Protein AF-A0A370H8L2-F1 (afdb_monomer_lite)

Foldseek 3Di:
DDDDDPDDDDPDDDDLVSLQVVQVPPKDFLDQAADDDDPDPDDDDDDDRWTWIDHLFWTDTPNDIDGLVQWLWKFKAKDKDFDADPPDRDGPWIKIKIKIWTAHCVVQPLALVSRVVPIPMGMDMDIDDDPDDSSSSVSVVSSCVVRRLVVNLVVLVVCQVVQHWADQWRQAWIDHLFGTQGRPDPDGQTRLLQWDWDDDRQWIWIGGLDDQDGTDIGGSRTINRVSVVVNSVVSDDPVSNVVSVVSVVPRPNVVVVVVVVVVVVVVVVVVVVD

Sequence (274 aa):
MGAGAVTDAPRAWRTVEAWRQLADRTDVVLGDHVRASIPFDKGLVDYELKELRADSDAVEYDGRRMRWSDVDWVMYKRTQTQQKGPALNVTVSRSNQVTFAVGNWARDGESEEAALKSALMVSYVWNGNSDLPAEPWLGLVSLSRAFLEPRLIDEILQQVRAGQRAHVIDADVDVDADGFYFLDQKQPLRRFSDVYVKDEPGEISIYPIKGFRGGVSLDKNCPNAMLLPVLYNALTTPEQRASADEEMKDPPWLKWVILGVLVVVAIVVAVLVL

pLDDT: mean 73.44, std 18.62, range [27.55, 94.62]

Structure (mmCIF, N/CA/C/O backbone):
data_AF-A0A370H8L2-F1
#
_entry.id   AF-A0A370H8L2-F1
#
loop_
_atom_site.group_PDB
_atom_site.id
_atom_site.type_symbol
_atom_site.label_atom_id
_atom_site.label_alt_id
_atom_site.label_comp_id
_atom_site.label_asym_id
_atom_site.label_entity_id
_atom_site.label_seq_id
_atom_site.pdbx_PDB_ins_code
_atom_site.Cartn_x
_atom_site.Cartn_y
_atom_site.Cartn_z
_atom_site.occupancy
_atom_site.B_iso_or_equiv
_atom_site.auth_seq_id
_atom_site.auth_comp_id
_atom_site.auth_asym_id
_atom_site.auth_atom_id
_atom_site.pdbx_PDB_model_num
ATOM 1 N N . MET A 1 1 ? 1.059 14.337 50.377 1.00 36.50 1 MET A N 1
ATOM 2 C CA . MET A 1 1 ? 0.175 13.798 49.322 1.00 36.50 1 MET A CA 1
ATOM 3 C C . MET A 1 1 ? 1.059 13.546 48.119 1.00 36.50 1 MET A C 1
ATOM 5 O O . MET A 1 1 ? 1.624 14.495 47.595 1.00 36.50 1 MET A O 1
ATOM 9 N N . GLY A 1 2 ? 1.360 12.272 47.866 1.00 29.00 2 GLY A N 1
ATOM 10 C CA . GLY A 1 2 ? 2.472 11.849 47.016 1.00 29.00 2 GLY A CA 1
ATOM 11 C C . GLY A 1 2 ? 2.137 11.922 45.532 1.00 29.00 2 GLY A C 1
ATOM 12 O O . GLY A 1 2 ? 1.099 11.419 45.112 1.00 29.00 2 GLY A O 1
ATOM 13 N N . ALA A 1 3 ? 3.041 12.526 44.763 1.00 29.89 3 ALA A N 1
ATOM 14 C CA . ALA A 1 3 ? 3.108 12.364 43.322 1.00 29.89 3 ALA A CA 1
ATOM 15 C C . ALA A 1 3 ? 3.446 10.895 43.023 1.00 29.89 3 ALA A C 1
ATOM 17 O O . ALA A 1 3 ? 4.503 10.404 43.422 1.00 29.89 3 ALA A O 1
ATOM 18 N N . GLY A 1 4 ? 2.517 10.185 42.384 1.00 27.55 4 GLY A N 1
ATOM 19 C CA . GLY A 1 4 ? 2.768 8.851 41.857 1.00 27.55 4 GLY A CA 1
ATOM 20 C C . GLY A 1 4 ? 3.791 8.950 40.734 1.00 27.55 4 GLY A C 1
ATOM 21 O O . GLY A 1 4 ? 3.572 9.664 39.759 1.00 27.55 4 GLY A O 1
ATOM 22 N N . ALA A 1 5 ? 4.921 8.270 40.902 1.00 27.88 5 ALA A N 1
ATOM 23 C CA . ALA A 1 5 ? 5.918 8.115 39.861 1.00 27.88 5 ALA A CA 1
ATOM 24 C C . ALA A 1 5 ? 5.284 7.390 38.665 1.00 27.88 5 ALA A C 1
ATOM 26 O O . ALA A 1 5 ? 4.867 6.238 38.787 1.00 27.88 5 ALA A O 1
ATOM 27 N N . VAL A 1 6 ? 5.219 8.069 37.520 1.00 30.52 6 VAL A N 1
ATOM 28 C CA . VAL A 1 6 ? 5.026 7.422 36.221 1.00 30.52 6 VAL A CA 1
ATOM 29 C C . VAL A 1 6 ? 6.297 6.620 35.978 1.00 30.52 6 VAL A C 1
ATOM 31 O O . VAL A 1 6 ? 7.368 7.176 35.752 1.00 30.52 6 VAL A O 1
ATOM 34 N N . THR A 1 7 ? 6.209 5.310 36.171 1.00 28.39 7 THR A N 1
ATOM 35 C CA . THR A 1 7 ? 7.324 4.391 35.973 1.00 28.39 7 THR A CA 1
ATOM 36 C C . THR A 1 7 ? 7.681 4.335 34.493 1.00 28.39 7 THR A C 1
ATOM 38 O O . THR A 1 7 ? 6.861 3.900 33.686 1.00 28.39 7 THR A O 1
ATOM 41 N N . ASP A 1 8 ? 8.909 4.742 34.166 1.00 35.41 8 ASP A N 1
ATOM 42 C CA . ASP A 1 8 ? 9.568 4.492 32.884 1.00 35.41 8 ASP A CA 1
ATOM 43 C C . ASP A 1 8 ? 9.487 2.997 32.537 1.00 35.41 8 ASP A C 1
ATOM 45 O O . ASP A 1 8 ? 10.185 2.161 33.121 1.00 35.41 8 ASP A O 1
ATOM 49 N N . ALA A 1 9 ? 8.624 2.642 31.584 1.00 28.44 9 ALA A N 1
ATOM 50 C CA . ALA A 1 9 ? 8.619 1.308 31.004 1.00 28.44 9 ALA A CA 1
ATOM 51 C C . ALA A 1 9 ? 9.830 1.161 30.053 1.00 28.44 9 ALA A C 1
ATOM 53 O O . ALA A 1 9 ? 10.109 2.071 29.265 1.00 28.44 9 ALA A O 1
ATOM 54 N N . PRO A 1 10 ? 10.573 0.039 30.088 1.00 32.56 10 PRO A N 1
ATOM 55 C CA . PRO A 1 10 ? 11.778 -0.127 29.283 1.00 32.56 10 PRO A CA 1
ATOM 56 C C . PRO A 1 10 ? 11.479 -0.137 27.773 1.00 32.56 10 PRO A C 1
ATOM 58 O O . PRO A 1 10 ? 10.617 -0.875 27.296 1.00 32.56 10 PRO A O 1
ATOM 61 N N . ARG A 1 11 ? 12.265 0.645 27.018 1.00 39.25 11 ARG A N 1
ATOM 62 C CA . ARG A 1 11 ? 12.299 0.742 25.543 1.00 39.25 11 ARG A CA 1
ATOM 63 C C . ARG A 1 11 ? 12.826 -0.540 24.874 1.00 39.25 11 ARG A C 1
ATOM 65 O O . ARG A 1 11 ? 13.926 -0.544 24.318 1.00 39.25 11 ARG A O 1
ATOM 72 N N . ALA A 1 12 ? 12.080 -1.639 24.941 1.00 33.34 12 ALA A N 1
ATOM 73 C CA . ALA A 1 12 ? 12.507 -2.919 24.376 1.00 33.34 12 ALA A CA 1
ATOM 74 C C . ALA A 1 12 ? 11.372 -3.681 23.675 1.00 33.34 12 ALA A C 1
ATOM 76 O O . ALA A 1 12 ? 11.052 -4.798 24.060 1.00 33.34 12 ALA A O 1
ATOM 77 N N . TRP A 1 13 ? 10.805 -3.125 22.598 1.00 43.84 13 TRP A N 1
ATOM 78 C CA . TRP A 1 13 ? 9.870 -3.864 21.736 1.00 43.84 13 TRP A CA 1
ATOM 79 C C . TRP A 1 13 ? 10.220 -3.599 20.266 1.00 43.84 13 TRP A C 1
ATOM 81 O O . TRP A 1 13 ? 9.995 -2.513 19.744 1.00 43.84 13 TRP A O 1
ATOM 91 N N . ARG A 1 14 ? 10.869 -4.567 19.605 1.00 42.16 14 ARG A N 1
ATOM 92 C CA . ARG A 1 14 ? 11.384 -4.436 18.223 1.00 42.16 14 ARG A CA 1
ATOM 93 C C . ARG A 1 14 ? 10.892 -5.529 17.266 1.00 42.16 14 ARG A C 1
ATOM 95 O O . ARG A 1 14 ? 11.552 -5.801 16.268 1.00 42.16 14 ARG A O 1
ATOM 102 N N . THR A 1 15 ? 9.752 -6.165 17.527 1.00 47.94 15 THR A N 1
ATOM 103 C CA . THR A 1 15 ? 9.209 -7.193 16.623 1.00 47.94 15 THR A CA 1
ATOM 104 C C . THR A 1 15 ? 7.729 -6.966 16.329 1.00 47.94 15 THR A C 1
ATOM 106 O O . THR A 1 15 ? 6.979 -6.494 17.180 1.00 47.94 15 THR A O 1
ATOM 109 N N . VAL A 1 16 ? 7.304 -7.324 15.112 1.00 46.03 16 VAL A N 1
ATOM 110 C CA . VAL A 1 16 ? 5.884 -7.396 14.711 1.00 46.03 16 VAL A CA 1
ATOM 111 C C . VAL A 1 16 ? 5.102 -8.312 15.663 1.00 46.03 16 VAL A C 1
ATOM 113 O O . VAL A 1 16 ? 3.963 -8.020 16.005 1.00 46.03 16 VAL A O 1
ATOM 116 N N . GLU A 1 17 ? 5.747 -9.375 16.155 1.00 45.97 17 GLU A N 1
ATOM 117 C CA . GLU A 1 17 ? 5.216 -10.286 17.177 1.00 45.97 17 GLU A CA 1
ATOM 118 C C . GLU A 1 17 ? 4.864 -9.563 18.488 1.00 45.97 17 GLU A C 1
ATOM 120 O O . GLU A 1 17 ? 3.801 -9.796 19.053 1.00 45.97 17 GLU A O 1
ATOM 125 N N . ALA A 1 18 ? 5.730 -8.655 18.957 1.00 56.91 18 ALA A N 1
ATOM 126 C CA . ALA A 1 18 ? 5.488 -7.890 20.178 1.00 56.91 18 ALA A CA 1
ATOM 127 C C . ALA A 1 18 ? 4.294 -6.944 20.006 1.00 56.91 18 ALA A C 1
ATOM 129 O O . ALA A 1 18 ? 3.455 -6.849 20.897 1.00 56.91 1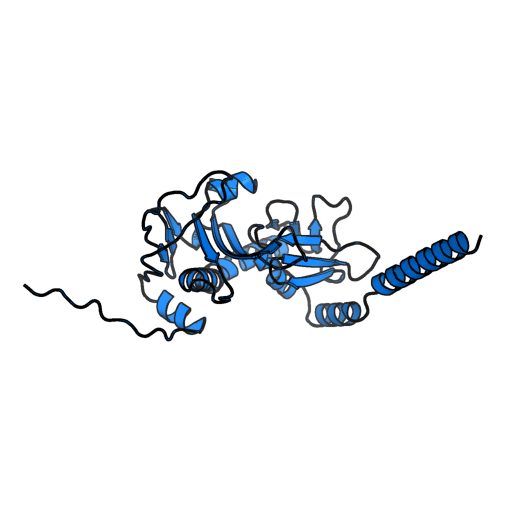8 ALA A O 1
ATOM 130 N N . TRP A 1 19 ? 4.173 -6.309 18.837 1.00 53.09 19 TRP A N 1
ATOM 131 C CA . TRP A 1 19 ? 3.012 -5.481 18.514 1.00 53.09 19 TRP A CA 1
ATOM 132 C C . TRP A 1 19 ? 1.719 -6.293 18.414 1.00 53.09 19 TRP A C 1
ATOM 134 O O . TRP A 1 19 ? 0.704 -5.843 18.929 1.00 53.09 19 TRP A O 1
ATOM 144 N N . ARG A 1 20 ? 1.748 -7.503 17.839 1.00 52.19 20 ARG A N 1
ATOM 145 C CA . ARG A 1 20 ? 0.587 -8.414 17.827 1.00 52.19 20 ARG A CA 1
ATOM 146 C C . ARG A 1 20 ? 0.155 -8.822 19.235 1.00 52.19 20 ARG A C 1
ATOM 148 O O . ARG A 1 20 ? -1.017 -8.712 19.562 1.00 52.19 20 ARG A O 1
ATOM 155 N N . GLN A 1 21 ? 1.102 -9.207 20.090 1.00 56.75 21 GLN A N 1
ATOM 156 C CA . GLN A 1 21 ? 0.813 -9.558 21.487 1.00 56.75 21 GLN A CA 1
ATOM 157 C C . GLN A 1 21 ? 0.269 -8.374 22.301 1.00 56.75 21 GLN A C 1
ATOM 159 O O . GLN A 1 21 ? -0.500 -8.568 23.242 1.00 56.75 21 GLN A O 1
ATOM 164 N N . LEU A 1 22 ? 0.676 -7.147 21.958 1.00 53.56 22 LEU A N 1
ATOM 165 C CA . LEU A 1 22 ? 0.107 -5.921 22.513 1.00 53.56 22 LEU A CA 1
ATOM 166 C C . LEU A 1 22 ? -1.306 -5.664 21.972 1.00 53.56 22 LEU A C 1
ATOM 168 O O . LEU A 1 22 ? -2.179 -5.356 22.767 1.00 53.56 22 LEU A O 1
ATOM 172 N N . ALA A 1 23 ? -1.551 -5.851 20.675 1.00 49.78 23 ALA A N 1
ATOM 173 C CA . ALA A 1 23 ? -2.849 -5.630 20.026 1.00 49.78 23 ALA A CA 1
ATOM 174 C C . ALA A 1 23 ? -3.975 -6.562 20.508 1.00 49.78 23 ALA A C 1
ATOM 176 O O . ALA A 1 23 ? -5.148 -6.187 20.482 1.00 49.78 23 ALA A O 1
ATOM 177 N N . ASP A 1 24 ? -3.621 -7.765 20.968 1.00 52.69 24 ASP A N 1
ATOM 178 C CA . ASP A 1 24 ? -4.555 -8.690 21.623 1.00 52.69 24 ASP A CA 1
ATOM 179 C C . ASP A 1 24 ? -5.008 -8.181 23.009 1.00 52.69 24 ASP A C 1
ATOM 181 O O . ASP A 1 24 ? -5.927 -8.734 23.617 1.00 52.69 24 ASP A O 1
ATOM 185 N N . ARG A 1 25 ? -4.384 -7.116 23.533 1.00 49.69 25 ARG A N 1
ATOM 186 C CA . ARG A 1 25 ? -4.857 -6.397 24.719 1.00 49.69 25 ARG A CA 1
ATOM 187 C C . ARG A 1 25 ? -5.834 -5.313 24.277 1.00 49.69 25 ARG A C 1
ATOM 189 O O . ARG A 1 25 ? -5.512 -4.476 23.446 1.00 49.69 25 ARG A O 1
ATOM 196 N N . THR A 1 26 ? -7.014 -5.313 24.885 1.00 44.00 26 THR A N 1
ATOM 197 C CA . THR A 1 26 ? -8.205 -4.524 24.516 1.00 44.00 26 THR A CA 1
ATOM 198 C C . THR A 1 26 ? -8.081 -2.992 24.578 1.00 44.00 26 THR A C 1
ATOM 200 O O . THR A 1 26 ? -9.088 -2.324 24.384 1.00 44.00 26 THR A O 1
ATOM 203 N N . ASP A 1 27 ? -6.907 -2.424 24.872 1.00 52.09 27 ASP A N 1
ATOM 204 C CA . ASP A 1 27 ? -6.655 -0.975 24.804 1.00 52.09 27 ASP A CA 1
ATOM 205 C C . ASP A 1 27 ? -5.132 -0.725 24.818 1.00 52.09 27 ASP A C 1
ATOM 207 O O . ASP A 1 27 ? -4.478 -0.886 25.856 1.00 52.09 27 ASP A O 1
ATOM 211 N N . VAL A 1 28 ? -4.534 -0.391 23.668 1.00 52.84 28 VAL A N 1
ATOM 212 C CA . VAL A 1 28 ? -3.120 0.015 23.588 1.00 52.84 28 VAL A CA 1
ATOM 213 C C . VAL A 1 28 ? -3.042 1.484 23.198 1.00 52.84 28 VAL A C 1
ATOM 215 O O . VAL A 1 28 ? -3.338 1.879 22.068 1.00 52.84 28 VAL A O 1
ATOM 218 N N . VAL A 1 29 ? -2.575 2.302 24.140 1.00 54.03 29 VAL A N 1
ATOM 219 C CA . VAL A 1 29 ? -2.177 3.684 23.869 1.00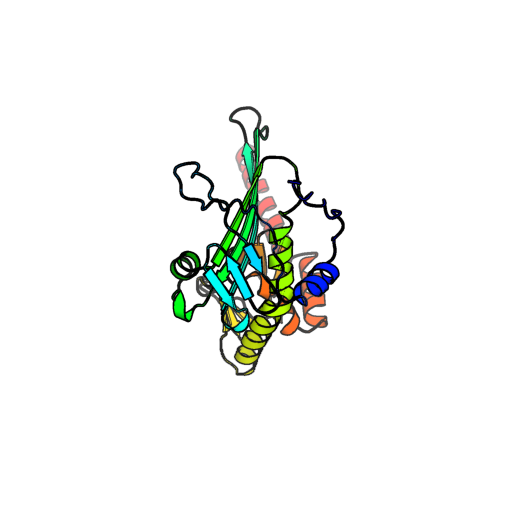 54.03 29 VAL A CA 1
ATOM 220 C C . VAL A 1 29 ? -0.825 3.641 23.162 1.00 54.03 29 VAL A C 1
ATOM 222 O O . VAL A 1 29 ? 0.185 3.252 23.752 1.00 54.03 29 VAL A O 1
ATOM 225 N N . LEU A 1 30 ? -0.806 3.999 21.876 1.00 53.25 30 LEU A N 1
ATOM 226 C CA . LEU A 1 30 ? 0.415 3.959 21.062 1.00 53.25 30 LEU A CA 1
ATOM 227 C C . LEU A 1 30 ? 1.329 5.159 21.327 1.00 53.25 30 LEU A C 1
ATOM 229 O O . LEU A 1 30 ? 2.514 5.107 21.005 1.00 53.25 30 LEU A O 1
ATOM 233 N N . GLY A 1 31 ? 0.800 6.224 21.925 1.00 50.34 31 GLY A N 1
ATOM 234 C CA . GLY A 1 31 ? 1.584 7.340 22.429 1.00 50.34 31 GLY A CA 1
ATOM 235 C C . GLY A 1 31 ? 0.714 8.512 22.867 1.00 50.34 31 GLY A C 1
ATOM 236 O O . GLY A 1 31 ? -0.330 8.778 22.280 1.00 50.34 31 GLY A O 1
ATOM 237 N N . ASP A 1 32 ? 1.207 9.259 23.853 1.00 37.06 32 ASP A N 1
ATOM 238 C CA . ASP A 1 32 ? 0.536 10.457 24.376 1.00 37.06 32 ASP A CA 1
ATOM 239 C C . ASP A 1 32 ? 0.869 11.721 23.557 1.00 37.06 32 ASP A C 1
ATOM 241 O O . ASP A 1 32 ? 0.415 12.809 23.884 1.00 37.06 32 ASP A O 1
ATOM 245 N N . HIS A 1 33 ? 1.760 11.624 22.560 1.00 37.75 33 HIS A N 1
ATOM 246 C CA . HIS A 1 33 ? 2.414 12.774 21.919 1.00 37.75 33 HIS A CA 1
ATOM 247 C C . HIS A 1 33 ? 2.493 12.577 20.397 1.00 37.75 33 HIS A C 1
ATOM 249 O O . HIS A 1 33 ? 3.521 12.154 19.861 1.00 37.75 33 HIS A O 1
ATOM 255 N N . VAL A 1 34 ? 1.410 12.880 19.677 1.00 37.66 34 VAL A N 1
ATOM 256 C CA . VAL A 1 34 ? 1.387 12.795 18.209 1.00 37.66 34 VAL A CA 1
ATOM 257 C C . VAL A 1 34 ? 1.588 14.165 17.581 1.00 37.66 34 VAL A C 1
ATOM 259 O O . VAL A 1 34 ? 0.779 15.074 17.741 1.00 37.66 34 VAL A O 1
ATOM 262 N N . ARG A 1 35 ? 2.672 14.302 16.814 1.00 33.44 35 ARG A N 1
ATOM 263 C CA . ARG A 1 35 ? 2.997 15.520 16.070 1.00 33.44 35 ARG A CA 1
ATOM 264 C C . ARG A 1 35 ? 2.412 15.460 14.660 1.00 33.44 35 ARG A C 1
ATOM 266 O O . ARG A 1 35 ? 3.167 15.273 13.712 1.00 33.44 35 ARG A O 1
ATOM 273 N N . ALA A 1 36 ? 1.101 15.643 14.519 1.00 33.91 36 ALA A N 1
ATOM 274 C CA . ALA A 1 36 ? 0.491 15.798 13.202 1.00 33.91 36 ALA A CA 1
ATOM 275 C C . ALA A 1 36 ? 0.869 17.157 12.601 1.00 33.91 36 ALA A C 1
ATOM 277 O O . ALA A 1 36 ? 0.409 18.201 13.051 1.00 33.91 36 ALA A O 1
ATOM 278 N N . SER A 1 37 ? 1.707 17.150 11.567 1.00 32.06 37 SER A N 1
ATOM 279 C CA . SER A 1 37 ? 1.774 18.269 10.630 1.00 32.06 37 SER A CA 1
ATOM 280 C C . SER A 1 37 ? 0.961 17.900 9.398 1.00 32.06 37 SER A C 1
ATOM 282 O O . SER A 1 37 ? 1.317 16.964 8.679 1.00 32.06 37 SER A O 1
ATOM 284 N N . ILE A 1 38 ? -0.115 18.634 9.146 1.00 32.38 38 ILE A N 1
ATOM 285 C CA . ILE A 1 38 ? -0.747 18.633 7.830 1.00 32.38 38 ILE A CA 1
ATOM 286 C C . ILE A 1 38 ? 0.130 19.529 6.943 1.00 32.38 38 ILE A C 1
ATOM 288 O O . ILE A 1 38 ? 0.398 20.667 7.340 1.00 32.38 38 ILE A O 1
ATOM 292 N N . PRO A 1 39 ? 0.622 19.070 5.780 1.00 30.14 39 PRO A N 1
ATOM 293 C CA . PRO A 1 39 ? 1.325 19.944 4.860 1.00 30.14 39 PRO A CA 1
ATOM 294 C C . PRO A 1 39 ? 0.290 20.839 4.170 1.00 30.14 39 PRO A C 1
ATOM 296 O O . PRO A 1 39 ? -0.243 20.498 3.123 1.00 30.14 39 PRO A O 1
ATOM 299 N N . PHE A 1 40 ? -0.012 21.988 4.770 1.00 32.81 40 PHE A N 1
ATOM 300 C CA . PHE A 1 40 ? -0.565 23.122 4.038 1.00 32.81 40 PHE A CA 1
ATOM 301 C C . PHE A 1 40 ? 0.434 24.272 4.095 1.00 32.81 40 PHE A C 1
ATOM 303 O O . PHE A 1 40 ? 1.057 24.541 5.118 1.00 32.81 40 PHE A O 1
ATOM 310 N N . ASP A 1 41 ? 0.589 24.917 2.948 1.00 33.09 41 ASP A N 1
ATOM 311 C CA . ASP A 1 41 ? 1.705 25.748 2.489 1.00 33.09 41 ASP A CA 1
ATOM 312 C C . ASP A 1 41 ? 2.023 27.012 3.324 1.00 33.09 41 ASP A C 1
ATOM 314 O O . ASP A 1 41 ? 2.792 27.870 2.896 1.00 33.09 41 ASP A O 1
ATOM 318 N N . LYS A 1 42 ? 1.431 27.203 4.511 1.00 29.88 42 LYS A N 1
ATOM 319 C CA . LYS A 1 42 ? 1.613 28.413 5.327 1.00 29.88 42 LYS A CA 1
ATOM 320 C C . LYS A 1 42 ? 1.468 28.133 6.825 1.00 29.88 42 LYS A C 1
ATOM 322 O O . LYS A 1 42 ? 0.366 28.150 7.357 1.00 29.88 42 LYS A O 1
ATOM 327 N N . GLY A 1 43 ? 2.607 28.020 7.508 1.00 30.53 43 GLY A N 1
ATOM 328 C CA . GLY A 1 43 ? 2.712 28.237 8.955 1.00 30.53 43 GLY A CA 1
ATOM 329 C C . GLY A 1 43 ? 2.864 26.971 9.800 1.00 30.53 43 GLY A C 1
ATOM 330 O O . GLY A 1 43 ? 2.152 25.989 9.633 1.00 30.53 43 GLY A O 1
ATOM 331 N N . LEU A 1 44 ? 3.812 27.020 10.739 1.00 32.06 44 LEU A N 1
ATOM 332 C CA . LEU A 1 44 ? 3.881 26.106 11.878 1.00 32.06 44 LEU A CA 1
ATOM 333 C C . LEU A 1 44 ? 2.618 26.314 12.725 1.00 32.06 44 LEU A C 1
ATOM 335 O O . LEU A 1 44 ? 2.457 27.377 13.318 1.00 32.06 44 LEU A O 1
ATOM 339 N N . VAL A 1 45 ? 1.724 25.329 12.738 1.00 34.75 45 VAL A N 1
ATOM 340 C CA . VAL A 1 45 ? 0.516 25.332 13.573 1.00 34.75 45 VAL A CA 1
ATOM 341 C C . VAL A 1 45 ? 0.882 24.915 15.001 1.00 34.75 45 VAL A C 1
ATOM 343 O O . VAL A 1 45 ? 1.707 24.016 15.193 1.00 34.75 45 VAL A O 1
ATOM 346 N N . ASP A 1 46 ? 0.285 25.594 15.984 1.00 35.06 46 ASP A N 1
ATOM 347 C CA . ASP A 1 46 ? 0.350 25.261 17.410 1.00 35.06 46 ASP A CA 1
ATOM 348 C C . ASP A 1 46 ? -0.080 23.805 17.668 1.00 35.06 46 ASP A C 1
ATOM 350 O O . ASP A 1 46 ? -1.028 23.296 17.069 1.00 35.06 46 ASP A O 1
ATOM 354 N N . TYR A 1 47 ? 0.644 23.115 18.551 1.00 41.69 47 TYR A N 1
ATOM 355 C CA . TYR A 1 47 ? 0.461 21.687 18.811 1.00 41.69 47 TYR A CA 1
ATOM 356 C C . TYR A 1 47 ? -0.578 21.457 19.912 1.00 41.69 47 TYR A C 1
ATOM 358 O O . TYR A 1 47 ? -0.319 21.764 21.075 1.00 41.69 47 TYR A O 1
ATOM 366 N N . GLU A 1 48 ? -1.704 20.831 19.577 1.00 45.12 48 GLU A N 1
ATOM 367 C CA . GLU A 1 48 ? -2.526 20.130 20.567 1.00 45.12 48 GLU A CA 1
ATOM 368 C C . GLU A 1 48 ? -2.035 18.684 20.694 1.00 45.12 48 GLU A C 1
ATOM 370 O O . GLU A 1 48 ? -1.857 17.986 19.692 1.00 45.12 48 GLU A O 1
ATOM 375 N N . LEU A 1 49 ? -1.794 18.229 21.929 1.00 52.97 49 LEU A N 1
ATOM 376 C CA . LEU A 1 49 ? -1.551 16.814 22.201 1.00 52.97 49 LEU A CA 1
ATOM 377 C C . LEU A 1 49 ? -2.837 16.045 21.896 1.00 52.97 49 LEU A C 1
ATOM 379 O O . LEU A 1 49 ? -3.826 16.168 22.615 1.00 52.97 49 LEU A O 1
ATOM 383 N N . LYS A 1 50 ? -2.809 15.264 20.818 1.00 69.50 50 LYS A N 1
ATOM 384 C CA . LYS A 1 50 ? -3.906 14.382 20.424 1.00 69.50 50 LYS A CA 1
ATOM 385 C C . LYS A 1 50 ? -3.529 12.948 20.747 1.00 69.50 50 LYS A C 1
ATOM 387 O O . LYS A 1 50 ? -2.459 12.482 20.352 1.00 69.50 50 LYS A O 1
ATOM 392 N N . GLU A 1 51 ? -4.406 12.279 21.483 1.00 78.75 51 GLU A N 1
ATOM 393 C CA . GLU A 1 51 ? -4.232 10.890 21.889 1.00 78.75 51 GLU A CA 1
ATOM 394 C C . GLU A 1 51 ? -4.432 9.961 20.682 1.00 78.75 51 GLU A C 1
ATOM 396 O O . GLU A 1 51 ? -5.372 10.134 19.901 1.00 78.75 51 GLU A O 1
ATOM 401 N N . LEU A 1 52 ? -3.523 8.997 20.513 1.00 84.00 52 LEU A N 1
ATOM 402 C CA . LEU A 1 52 ? -3.611 7.947 19.501 1.00 84.00 52 LEU A CA 1
ATOM 403 C C . LEU A 1 52 ? -3.781 6.600 20.195 1.00 84.00 52 LEU A C 1
ATOM 405 O O . LEU A 1 52 ? -2.877 6.126 20.893 1.00 84.00 52 LEU A O 1
ATOM 409 N N . ARG A 1 53 ? -4.919 5.962 19.938 1.00 86.50 53 ARG A N 1
ATOM 410 C CA . ARG A 1 53 ? -5.225 4.612 20.408 1.00 86.50 53 ARG A CA 1
ATOM 411 C C . ARG A 1 53 ? -5.399 3.698 19.214 1.00 86.50 53 ARG A C 1
ATOM 413 O O . ARG A 1 53 ? -6.003 4.091 18.218 1.00 86.50 53 ARG A O 1
ATOM 420 N N . ALA A 1 54 ? -4.872 2.489 19.295 1.00 87.50 54 ALA A N 1
ATOM 421 C CA . ALA A 1 54 ? -5.186 1.474 18.306 1.00 87.50 54 ALA A CA 1
ATOM 422 C C . ALA A 1 54 ? -5.021 0.083 18.907 1.00 87.50 54 ALA A C 1
ATOM 424 O O . ALA A 1 54 ? -4.087 -0.174 19.664 1.00 87.50 54 ALA A O 1
ATOM 425 N N . ASP A 1 55 ? -5.923 -0.810 18.540 1.00 87.00 55 ASP A N 1
ATOM 426 C CA . ASP A 1 55 ? -5.978 -2.189 19.005 1.00 87.00 55 ASP A CA 1
ATOM 427 C C . ASP A 1 55 ? -6.329 -3.117 17.827 1.00 87.00 55 ASP A C 1
ATOM 429 O O . ASP A 1 55 ? -6.215 -2.739 16.658 1.00 87.00 55 ASP A O 1
ATOM 433 N N . SER A 1 56 ? -6.708 -4.359 18.118 1.00 87.25 56 SER A N 1
ATOM 434 C CA . SER A 1 56 ? -7.138 -5.341 17.115 1.00 87.25 56 SER A CA 1
ATOM 435 C C . SER A 1 56 ? -8.525 -5.080 16.503 1.00 87.25 56 SER A C 1
ATOM 437 O O . SER A 1 56 ? -8.860 -5.718 15.507 1.00 87.25 56 SER A O 1
ATOM 439 N N . ASP A 1 57 ? -9.321 -4.147 17.039 1.00 89.88 57 ASP A N 1
ATOM 440 C CA . ASP A 1 57 ? -10.662 -3.775 16.554 1.00 89.88 57 ASP A CA 1
ATOM 441 C C . ASP A 1 57 ? -10.650 -2.462 15.758 1.00 89.88 57 ASP A C 1
ATOM 443 O O . ASP A 1 57 ? -11.314 -2.365 14.722 1.00 89.88 57 ASP A O 1
ATOM 447 N N . ALA A 1 58 ? -9.905 -1.450 16.210 1.00 91.44 58 ALA A N 1
ATOM 448 C CA . ALA A 1 58 ? -9.955 -0.115 15.626 1.00 91.44 58 ALA A CA 1
ATOM 449 C C . ALA A 1 58 ? -8.669 0.704 15.794 1.00 91.44 58 ALA A C 1
ATOM 451 O O . ALA A 1 58 ? -7.791 0.411 16.605 1.00 91.44 58 ALA A O 1
ATOM 452 N N . VAL A 1 59 ? -8.628 1.816 15.062 1.00 91.69 59 VAL A N 1
ATOM 453 C CA . VAL A 1 59 ? -7.733 2.951 15.297 1.00 91.69 59 VAL A CA 1
ATOM 454 C C . VAL A 1 59 ? -8.552 4.188 15.641 1.00 91.69 59 VAL A C 1
ATOM 456 O O . VAL A 1 59 ? -9.594 4.452 15.041 1.00 91.69 59 VAL A O 1
ATOM 459 N N . GLU A 1 60 ? -8.074 4.961 16.606 1.00 90.94 60 GLU A N 1
ATOM 460 C CA . GLU A 1 60 ? -8.678 6.201 17.058 1.00 90.94 60 GLU A CA 1
ATOM 461 C C . GLU A 1 60 ? -7.634 7.309 17.170 1.00 90.94 60 GLU A C 1
ATOM 463 O O . GLU A 1 60 ? -6.583 7.150 17.792 1.00 90.94 60 GLU A O 1
ATOM 468 N N . TYR A 1 61 ? -7.938 8.444 16.551 1.00 87.31 61 TYR A N 1
ATOM 469 C CA . TYR A 1 61 ? -7.099 9.628 16.566 1.00 87.31 61 TYR A CA 1
ATOM 470 C C . TYR A 1 61 ? -7.978 10.874 16.544 1.00 87.31 61 TYR A C 1
ATOM 472 O O . TYR A 1 61 ? -8.904 10.954 15.740 1.00 87.31 61 TYR A O 1
ATOM 480 N N . ASP A 1 62 ? -7.690 11.848 17.408 1.00 83.69 62 ASP A N 1
ATOM 481 C CA . ASP A 1 62 ? -8.427 13.122 17.460 1.00 83.69 62 ASP A CA 1
ATOM 482 C C . ASP A 1 62 ? -9.945 12.954 17.689 1.00 83.69 62 ASP A C 1
ATOM 484 O O . ASP A 1 62 ? -10.775 13.582 17.033 1.00 83.69 62 ASP A O 1
ATOM 488 N N . GLY A 1 63 ? -10.323 12.013 18.564 1.00 84.69 63 GLY A N 1
ATOM 489 C CA . GLY A 1 63 ? -11.725 11.663 18.834 1.00 84.69 63 GLY A CA 1
ATOM 490 C C . GLY A 1 63 ? -12.440 10.962 17.673 1.00 84.69 63 GLY A C 1
ATOM 491 O O . GLY A 1 63 ? -13.631 10.657 17.761 1.00 84.69 63 GLY A O 1
ATOM 492 N N . ARG A 1 64 ? -11.732 10.687 16.574 1.00 87.06 64 ARG A N 1
ATOM 493 C CA . ARG A 1 64 ? -12.246 9.933 15.441 1.00 87.06 64 ARG A CA 1
ATOM 494 C C . ARG A 1 64 ? -11.773 8.492 15.527 1.00 87.06 64 ARG A C 1
ATOM 496 O O . ARG A 1 64 ? -10.582 8.234 15.424 1.00 87.06 64 ARG A O 1
ATOM 503 N N . ARG A 1 65 ? -12.719 7.559 15.611 1.00 91.25 65 ARG A N 1
ATOM 504 C CA . ARG A 1 65 ? -12.474 6.111 15.593 1.00 91.25 65 ARG A CA 1
ATOM 505 C C . ARG A 1 65 ? -12.875 5.502 14.249 1.00 91.25 65 ARG A C 1
ATOM 507 O O . ARG A 1 65 ? -13.917 5.860 13.702 1.00 91.25 65 ARG A O 1
ATOM 514 N N . MET A 1 66 ? -12.076 4.570 13.739 1.00 92.38 66 MET A N 1
ATOM 515 C CA . MET A 1 66 ? -12.416 3.702 12.609 1.00 92.38 66 MET A CA 1
ATOM 516 C C . MET A 1 66 ? -12.088 2.255 12.951 1.00 92.38 66 MET A C 1
ATOM 518 O O . MET A 1 66 ? -10.952 1.944 13.303 1.00 92.38 66 MET A O 1
ATOM 522 N N . ARG A 1 67 ? -13.092 1.380 12.855 1.00 94.31 67 ARG A N 1
ATOM 523 C CA . ARG A 1 67 ? -12.897 -0.063 13.006 1.00 94.31 67 ARG A CA 1
ATOM 524 C C . ARG A 1 67 ? -12.212 -0.611 11.768 1.00 94.31 67 ARG A C 1
ATOM 526 O O . ARG A 1 67 ? -12.550 -0.207 10.659 1.00 94.31 67 ARG A O 1
ATOM 533 N N . TRP A 1 68 ? -11.315 -1.578 11.932 1.00 93.19 68 TRP A N 1
ATOM 534 C CA . TRP A 1 68 ? -10.637 -2.212 10.795 1.00 93.19 68 TRP A CA 1
ATOM 535 C C . TRP A 1 68 ? -11.614 -2.906 9.835 1.00 93.19 68 TRP A C 1
ATOM 537 O O . TRP A 1 68 ? -11.318 -3.028 8.646 1.00 93.19 68 TRP A O 1
ATOM 547 N N . SER A 1 69 ? -12.785 -3.326 10.331 1.00 93.38 69 SER A N 1
ATOM 548 C CA . SER A 1 69 ? -13.881 -3.884 9.527 1.00 93.38 69 SER A CA 1
ATOM 549 C C . SER A 1 69 ? -14.515 -2.888 8.560 1.00 93.38 69 SER A C 1
ATOM 551 O O . SER A 1 69 ? -15.087 -3.313 7.565 1.00 93.38 69 SER A O 1
ATOM 553 N N . ASP A 1 70 ? -14.416 -1.589 8.849 1.00 92.25 70 ASP A N 1
ATOM 554 C CA . ASP A 1 70 ? -15.132 -0.531 8.129 1.00 92.25 70 ASP A CA 1
ATOM 555 C C . ASP A 1 70 ? -14.202 0.257 7.189 1.00 92.25 70 ASP A C 1
ATOM 557 O O . ASP A 1 70 ? -14.627 1.211 6.543 1.00 92.25 70 ASP A O 1
ATOM 561 N N . VAL A 1 71 ? -12.912 -0.080 7.159 1.00 92.81 71 VAL A N 1
ATOM 562 C CA . VAL A 1 71 ? -11.892 0.621 6.372 1.00 92.81 71 VAL A CA 1
ATOM 563 C C . VAL A 1 71 ? -11.787 -0.005 4.985 1.00 92.81 71 VAL A C 1
ATOM 565 O O . VAL A 1 71 ? -11.449 -1.170 4.878 1.00 92.81 71 VAL A O 1
ATOM 568 N N . ASP A 1 72 ? -11.974 0.745 3.910 1.00 90.12 72 ASP A N 1
ATOM 569 C CA . ASP A 1 72 ? -11.863 0.200 2.547 1.00 90.12 72 ASP A CA 1
ATOM 570 C C . ASP A 1 72 ? -10.462 0.374 1.949 1.00 90.12 72 ASP A C 1
ATOM 572 O O . ASP A 1 72 ? -10.106 -0.243 0.940 1.00 90.12 72 ASP A O 1
ATOM 576 N N . TRP A 1 73 ? -9.649 1.232 2.565 1.00 90.25 73 TRP A N 1
ATOM 577 C CA . TRP A 1 73 ? -8.312 1.506 2.075 1.00 90.25 73 TRP A CA 1
ATOM 578 C C . TRP A 1 73 ? -7.324 1.895 3.170 1.00 90.25 73 TRP A C 1
ATOM 580 O O . TRP A 1 73 ? -7.679 2.474 4.199 1.00 90.25 73 TRP A O 1
ATOM 590 N N . VAL A 1 74 ? -6.050 1.604 2.915 1.00 92.25 74 VAL A N 1
ATOM 591 C CA . VAL A 1 74 ? -4.923 2.000 3.763 1.00 92.25 74 VAL A CA 1
ATOM 592 C C . VAL A 1 74 ? -3.821 2.665 2.951 1.00 92.25 74 VAL A C 1
ATOM 594 O O . VAL A 1 74 ? -3.542 2.292 1.819 1.00 92.25 74 VAL A O 1
ATOM 597 N N . MET A 1 75 ? -3.173 3.659 3.548 1.00 89.75 75 MET A N 1
ATOM 598 C CA . MET A 1 75 ? -2.020 4.371 3.014 1.00 89.75 75 MET A CA 1
ATOM 599 C C . MET A 1 75 ? -0.941 4.437 4.095 1.00 89.75 75 MET A C 1
ATOM 601 O O . MET A 1 75 ? -1.212 4.834 5.227 1.00 89.75 75 MET A O 1
ATOM 605 N N . TYR A 1 76 ? 0.310 4.125 3.762 1.00 90.06 76 TYR A N 1
ATOM 606 C CA . TYR A 1 76 ? 1.428 4.524 4.611 1.00 90.06 76 TYR A CA 1
ATOM 607 C C . TYR A 1 76 ? 2.718 4.720 3.821 1.00 90.06 76 TYR A C 1
ATOM 609 O O . TYR A 1 76 ? 3.113 3.893 3.000 1.00 90.06 76 TYR A O 1
ATOM 617 N N . LYS A 1 77 ? 3.424 5.810 4.131 1.00 86.88 77 LYS A N 1
ATOM 618 C CA . LYS A 1 77 ? 4.664 6.205 3.459 1.00 86.88 77 LYS A CA 1
ATOM 619 C C . LYS A 1 77 ? 5.698 6.704 4.450 1.00 86.88 77 LYS A C 1
ATOM 621 O O . LYS A 1 77 ? 5.379 7.259 5.500 1.00 86.88 77 LYS A O 1
ATOM 626 N N . ARG A 1 78 ? 6.960 6.550 4.053 1.00 84.62 78 ARG A N 1
ATOM 627 C CA . ARG A 1 78 ? 8.106 7.257 4.613 1.00 84.62 78 ARG A CA 1
ATOM 628 C C . ARG A 1 78 ? 8.742 8.122 3.526 1.00 84.62 78 ARG A C 1
ATOM 630 O O . ARG A 1 78 ? 9.194 7.595 2.515 1.00 84.62 78 ARG A O 1
ATOM 637 N N . THR A 1 79 ? 8.813 9.424 3.762 1.00 81.25 79 THR A N 1
ATOM 638 C CA . THR A 1 79 ? 9.455 10.409 2.888 1.00 81.25 79 THR A CA 1
ATOM 639 C C . THR A 1 79 ? 10.692 10.967 3.579 1.00 81.25 79 THR A C 1
ATOM 641 O O . THR A 1 79 ? 10.671 11.264 4.773 1.00 81.25 79 THR A O 1
ATOM 644 N N . GLN A 1 80 ? 11.776 11.141 2.828 1.00 80.38 80 GLN A N 1
ATOM 645 C CA . GLN A 1 80 ? 12.944 11.889 3.277 1.00 80.38 80 GLN A CA 1
ATOM 646 C C . GLN A 1 80 ? 13.209 13.026 2.294 1.00 80.38 80 GLN A C 1
ATOM 648 O O . GLN A 1 80 ? 13.516 12.796 1.127 1.00 80.38 80 GLN A O 1
ATOM 653 N N . THR A 1 81 ? 13.125 14.256 2.783 1.00 80.81 81 THR A N 1
ATOM 654 C CA . THR A 1 81 ? 13.402 15.467 2.015 1.00 80.81 81 THR A CA 1
ATOM 655 C C . THR A 1 81 ? 14.775 15.997 2.402 1.00 80.81 81 THR A C 1
ATOM 657 O O . THR A 1 81 ? 15.079 16.179 3.582 1.00 80.81 81 THR A O 1
ATOM 660 N N . GLN A 1 82 ? 15.620 16.260 1.407 1.00 80.88 82 GLN A N 1
ATOM 661 C CA . GLN A 1 82 ? 16.925 16.888 1.599 1.00 80.88 82 GLN A CA 1
ATOM 662 C C . GLN A 1 82 ? 16.912 18.268 0.943 1.00 80.88 82 GLN A C 1
ATOM 664 O O . GLN A 1 82 ? 16.707 18.376 -0.265 1.00 80.88 82 GLN A O 1
ATOM 669 N N . GLN A 1 83 ? 17.144 19.321 1.724 1.00 74.12 83 GLN A N 1
ATOM 670 C CA . GLN A 1 83 ? 17.291 20.669 1.190 1.00 74.12 83 GLN A CA 1
ATOM 671 C C . GLN A 1 83 ? 18.771 20.936 0.918 1.00 74.12 83 GLN A C 1
ATOM 673 O O . GLN A 1 83 ? 19.607 20.898 1.828 1.00 74.12 83 GLN A O 1
ATOM 678 N N . LYS A 1 84 ? 19.103 21.199 -0.347 1.00 74.06 84 LYS A N 1
ATOM 679 C CA . LYS A 1 84 ? 20.449 21.612 -0.755 1.00 74.06 84 LYS A CA 1
ATOM 680 C C . LYS A 1 84 ? 20.582 23.126 -0.633 1.00 74.06 84 LYS A C 1
ATOM 682 O O . LYS A 1 84 ? 19.681 23.865 -1.024 1.00 74.06 84 LYS A O 1
ATOM 687 N N . GLY A 1 85 ? 21.697 23.577 -0.070 1.00 61.84 85 GLY A N 1
ATOM 688 C CA . GLY A 1 85 ? 22.016 24.997 0.023 1.00 61.84 85 GLY A CA 1
ATOM 689 C C . GLY A 1 85 ? 22.392 25.598 -1.336 1.00 61.84 85 GLY A C 1
ATOM 690 O O . GLY A 1 85 ? 22.805 24.867 -2.237 1.00 61.84 85 GLY A O 1
ATOM 691 N N . PRO A 1 86 ? 22.311 26.933 -1.482 1.00 63.12 86 PRO A N 1
ATOM 692 C CA . PRO A 1 86 ? 22.610 27.627 -2.736 1.00 63.12 86 PRO A CA 1
ATOM 693 C C . PRO A 1 86 ? 24.099 27.600 -3.135 1.00 63.12 86 PRO A C 1
ATOM 695 O O . PRO A 1 86 ? 24.427 27.943 -4.265 1.00 63.12 86 PRO A O 1
ATOM 698 N N . ALA A 1 87 ? 25.005 27.171 -2.248 1.00 54.16 87 ALA A N 1
ATOM 699 C CA . ALA A 1 87 ? 26.428 27.012 -2.541 1.00 54.16 87 ALA A CA 1
ATOM 700 C C . ALA A 1 87 ? 26.872 25.548 -2.342 1.00 54.16 87 ALA A C 1
ATOM 702 O O . ALA A 1 87 ? 26.639 24.958 -1.289 1.00 54.16 87 ALA A O 1
ATOM 703 N N . LEU A 1 88 ? 27.546 24.982 -3.353 1.00 56.97 88 LEU A N 1
ATOM 704 C CA . LEU A 1 88 ? 28.294 23.709 -3.312 1.00 56.97 88 LEU A CA 1
ATOM 705 C C . LEU A 1 88 ? 27.502 22.393 -3.140 1.00 56.97 88 LEU A C 1
ATOM 707 O O . LEU A 1 88 ? 28.101 21.388 -2.769 1.00 56.97 88 LEU A O 1
ATOM 711 N N . ASN A 1 89 ? 26.197 22.330 -3.446 1.00 58.72 89 ASN A N 1
ATOM 712 C CA . ASN A 1 89 ? 25.401 21.089 -3.309 1.00 58.72 89 ASN A CA 1
ATOM 713 C C . ASN A 1 89 ? 25.457 20.460 -1.897 1.00 58.72 89 ASN A C 1
ATOM 715 O O . ASN A 1 89 ? 25.177 19.272 -1.732 1.00 58.72 89 ASN A O 1
ATOM 719 N N . VAL A 1 90 ? 25.804 21.241 -0.871 1.00 66.44 90 VAL A N 1
ATOM 720 C CA . VAL A 1 90 ? 25.860 20.758 0.510 1.00 66.44 90 VAL A CA 1
ATOM 721 C C . VAL A 1 90 ? 24.430 20.633 1.029 1.00 66.44 90 VAL A C 1
ATOM 723 O O . VAL A 1 90 ? 23.641 21.576 0.931 1.00 66.44 90 VAL A O 1
ATOM 726 N N . THR A 1 91 ? 24.076 19.465 1.563 1.00 64.38 91 THR A N 1
ATOM 727 C CA . THR A 1 91 ? 22.786 19.253 2.230 1.00 64.38 91 THR A CA 1
ATOM 728 C C . THR A 1 91 ? 22.752 20.084 3.512 1.00 64.38 91 THR A C 1
ATOM 730 O O . THR A 1 91 ? 23.515 19.824 4.438 1.00 64.38 91 THR A O 1
ATOM 733 N N . VAL A 1 92 ? 21.883 21.097 3.555 1.00 67.19 92 VAL A N 1
ATOM 734 C CA . VAL A 1 92 ? 21.760 22.042 4.682 1.00 67.19 92 VAL A CA 1
ATOM 735 C C . VAL A 1 92 ? 20.735 21.550 5.698 1.00 67.19 92 VAL A C 1
ATOM 737 O O . VAL A 1 92 ? 20.880 21.789 6.894 1.00 67.19 92 VAL A O 1
ATOM 740 N N . SER A 1 93 ? 19.715 20.824 5.245 1.00 71.00 93 SER A N 1
ATOM 741 C CA . SER A 1 93 ? 18.732 20.217 6.133 1.00 71.00 93 SER A CA 1
ATOM 742 C C . SER A 1 93 ? 18.211 18.900 5.566 1.00 71.00 93 SER A C 1
ATOM 744 O O . SER A 1 93 ? 18.146 18.686 4.352 1.00 71.00 93 SER A O 1
ATOM 746 N N . ARG A 1 94 ? 17.857 17.995 6.477 1.00 76.31 94 ARG A N 1
ATOM 747 C CA . ARG A 1 94 ? 17.147 16.753 6.188 1.00 76.31 94 ARG A CA 1
ATOM 748 C C . ARG A 1 94 ? 15.896 16.734 7.052 1.00 76.31 94 ARG A C 1
ATOM 750 O O . ARG A 1 94 ? 16.003 16.811 8.278 1.00 76.31 94 ARG A O 1
ATOM 757 N N . SER A 1 95 ? 14.749 16.637 6.400 1.00 80.69 95 SER A N 1
ATOM 758 C CA . SER A 1 95 ? 13.455 16.407 7.029 1.00 80.69 95 SER A CA 1
ATOM 759 C C . SER A 1 95 ? 13.005 14.997 6.683 1.00 80.69 95 SER A C 1
ATOM 761 O O . SER A 1 95 ? 13.160 14.546 5.548 1.00 80.69 95 SER A O 1
ATOM 763 N N . ASN A 1 96 ? 12.485 14.282 7.665 1.00 81.44 96 ASN A N 1
ATOM 764 C CA . ASN A 1 96 ? 11.867 12.986 7.471 1.00 81.44 96 ASN A CA 1
ATOM 765 C C . ASN A 1 96 ? 10.399 13.114 7.857 1.00 81.44 96 ASN A C 1
ATOM 767 O O . ASN A 1 96 ? 10.061 13.769 8.845 1.00 81.44 96 ASN A O 1
ATOM 771 N N . GLN A 1 97 ? 9.548 12.457 7.086 1.00 84.25 97 GLN A N 1
ATOM 772 C CA . GLN A 1 97 ? 8.123 12.382 7.327 1.00 84.25 97 GLN A CA 1
ATOM 773 C C . GLN A 1 97 ? 7.684 10.927 7.228 1.00 84.25 97 GLN A C 1
ATOM 775 O O . GLN A 1 97 ? 8.086 10.216 6.309 1.00 84.25 97 GLN A O 1
ATOM 780 N N . VAL A 1 98 ? 6.843 10.484 8.154 1.00 85.88 98 VAL A N 1
ATOM 781 C CA . VAL A 1 98 ? 6.056 9.262 7.977 1.00 85.88 98 VAL A CA 1
ATOM 782 C C . VAL A 1 98 ? 4.586 9.602 8.079 1.00 85.88 98 VAL A C 1
ATOM 784 O O . VAL A 1 98 ? 4.201 10.430 8.901 1.00 85.88 98 VAL A O 1
ATOM 787 N N . THR A 1 99 ? 3.779 8.960 7.249 1.00 87.69 99 THR A N 1
ATOM 788 C CA . THR A 1 99 ? 2.331 9.145 7.216 1.00 87.69 99 THR A CA 1
ATOM 789 C C . THR A 1 99 ? 1.670 7.775 7.235 1.00 87.69 99 THR A C 1
ATOM 791 O O . THR A 1 99 ? 2.168 6.834 6.618 1.00 87.69 99 THR A O 1
ATOM 794 N N . PHE A 1 100 ? 0.587 7.657 7.991 1.00 91.00 100 PHE A N 1
ATOM 795 C CA . PHE A 1 100 ? -0.343 6.538 8.001 1.00 91.00 100 PHE A CA 1
ATOM 796 C C . PHE A 1 100 ? -1.743 7.117 7.827 1.00 91.00 100 PHE A C 1
ATOM 798 O O . PHE A 1 100 ? -2.083 8.086 8.507 1.00 91.00 100 PHE A O 1
ATOM 805 N N . ALA A 1 101 ? -2.547 6.549 6.943 1.00 91.25 101 ALA A N 1
ATOM 806 C CA . ALA A 1 101 ? -3.942 6.911 6.809 1.00 91.25 101 ALA A CA 1
ATOM 807 C C . ALA A 1 101 ? -4.802 5.698 6.474 1.00 91.25 101 ALA A C 1
ATOM 809 O O . ALA A 1 101 ? -4.346 4.757 5.829 1.00 91.25 101 ALA A O 1
ATOM 810 N N . VAL A 1 102 ? -6.051 5.753 6.911 1.00 92.50 102 VAL A N 1
ATOM 811 C CA . VAL A 1 102 ? -7.100 4.794 6.567 1.00 92.50 102 VAL A CA 1
ATOM 812 C C . VAL A 1 102 ? -8.401 5.543 6.313 1.00 92.50 102 VAL A C 1
ATOM 814 O O . VAL A 1 102 ? -8.609 6.622 6.881 1.00 92.50 102 VAL A O 1
ATOM 817 N N . GLY A 1 103 ? -9.286 4.972 5.502 1.00 90.88 103 GLY A N 1
ATOM 818 C CA . GLY A 1 103 ? -10.594 5.558 5.211 1.00 90.88 103 GLY A CA 1
ATOM 819 C C . GLY A 1 103 ? -11.574 4.571 4.591 1.00 90.88 103 GLY A C 1
ATOM 820 O O . GLY A 1 103 ? -11.310 3.372 4.533 1.00 90.88 103 GLY A O 1
ATOM 821 N N . ASN A 1 104 ? -12.729 5.083 4.182 1.00 87.88 104 ASN A N 1
ATOM 822 C CA . ASN A 1 104 ? -13.854 4.323 3.648 1.00 87.88 104 ASN A CA 1
ATOM 823 C C . ASN A 1 104 ? -14.385 5.024 2.388 1.00 87.88 104 ASN A C 1
ATOM 825 O O . ASN A 1 104 ? -14.832 6.170 2.460 1.00 87.88 104 ASN A O 1
ATOM 829 N N . TRP A 1 105 ? -14.379 4.343 1.241 1.00 75.56 105 TRP A N 1
ATOM 830 C CA . TRP A 1 105 ? -14.758 4.940 -0.046 1.00 75.56 105 TRP A CA 1
ATOM 831 C C . TRP A 1 105 ? -16.204 5.444 -0.046 1.00 75.56 105 TRP A C 1
ATOM 833 O O . TRP A 1 105 ? -16.489 6.524 -0.559 1.00 75.56 105 TRP A O 1
ATOM 843 N N . ALA A 1 106 ? -17.123 4.704 0.587 1.00 63.62 106 ALA A N 1
ATOM 844 C CA . ALA A 1 106 ? -18.542 5.063 0.629 1.00 63.62 106 ALA A CA 1
ATOM 845 C C . ALA A 1 106 ? -18.810 6.351 1.426 1.00 63.62 106 ALA A C 1
ATOM 847 O O . ALA A 1 106 ? -19.776 7.067 1.156 1.00 63.62 106 ALA A O 1
ATOM 848 N N . ARG A 1 107 ? -17.961 6.652 2.412 1.00 59.81 107 ARG A N 1
ATOM 849 C CA . ARG A 1 107 ? -18.045 7.869 3.225 1.00 59.81 107 ARG A CA 1
ATOM 850 C C . ARG A 1 107 ? -17.270 9.034 2.623 1.00 59.81 107 ARG A C 1
ATOM 852 O O . ARG A 1 107 ? -17.657 10.187 2.812 1.00 59.81 107 ARG A O 1
ATOM 859 N N . ASP A 1 108 ? -16.176 8.717 1.946 1.00 56.78 108 ASP A N 1
ATOM 860 C CA . ASP A 1 108 ? -15.150 9.682 1.594 1.00 56.78 108 ASP A CA 1
ATOM 861 C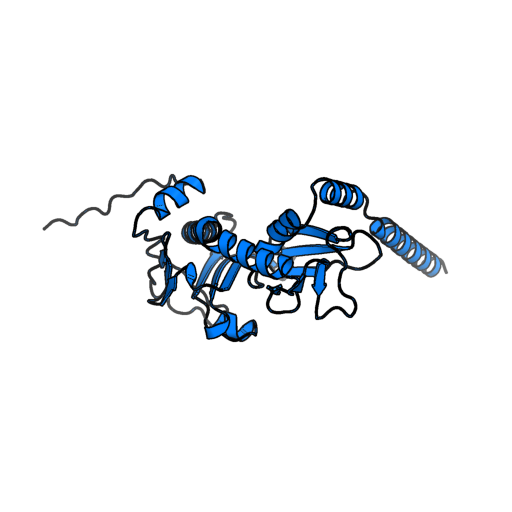 C . ASP A 1 108 ? -15.202 10.088 0.104 1.00 56.78 108 ASP A C 1
ATOM 863 O O . ASP A 1 108 ? -14.596 11.084 -0.274 1.00 56.78 108 ASP A O 1
ATOM 867 N N . GLY A 1 109 ? -16.009 9.407 -0.720 1.00 56.88 109 GLY A N 1
ATOM 868 C CA . GLY A 1 109 ? -16.094 9.611 -2.171 1.00 56.88 109 GLY A CA 1
ATOM 869 C C . GLY A 1 109 ? -15.074 8.758 -2.936 1.00 56.88 109 GLY A C 1
ATOM 870 O O . GLY A 1 109 ? -14.078 8.322 -2.373 1.00 56.88 109 GLY A O 1
ATOM 871 N N . GLU A 1 110 ? -15.321 8.516 -4.227 1.00 63.12 110 GLU A N 1
ATOM 872 C CA . GLU A 1 110 ? -14.481 7.651 -5.086 1.00 63.12 110 GLU A CA 1
ATOM 873 C C . GLU A 1 110 ? -13.215 8.343 -5.634 1.00 63.12 110 GLU A C 1
ATOM 875 O O . GLU A 1 110 ? -12.557 7.778 -6.496 1.00 63.12 110 GLU A O 1
ATOM 880 N N . SER A 1 111 ? -12.918 9.580 -5.212 1.00 66.94 111 SER A N 1
ATOM 881 C CA . SER A 1 111 ? -11.751 10.343 -5.691 1.00 66.94 111 SER A CA 1
ATOM 882 C C . SER A 1 111 ? -10.723 10.568 -4.587 1.00 66.94 111 SER A C 1
ATOM 884 O O . SER A 1 111 ? -11.115 10.917 -3.466 1.00 66.94 111 SER A O 1
ATOM 886 N N . GLU A 1 112 ? -9.433 10.538 -4.939 1.00 68.00 112 GLU A N 1
ATOM 887 C CA . GLU A 1 112 ? -8.335 10.471 -3.962 1.00 68.00 112 GLU A CA 1
ATOM 888 C C . GLU A 1 112 ? -8.367 11.677 -3.020 1.00 68.00 112 GLU A C 1
ATOM 890 O O . GLU A 1 112 ? -8.229 11.568 -1.802 1.00 68.00 112 GLU A O 1
ATOM 895 N N . GLU A 1 113 ? -8.633 12.853 -3.585 1.00 71.25 113 GLU A N 1
ATOM 896 C CA . GLU A 1 113 ? -8.727 14.103 -2.840 1.00 71.25 113 GLU A CA 1
ATOM 897 C C . GLU A 1 113 ? -9.833 14.064 -1.771 1.00 71.25 113 GLU A C 1
ATOM 899 O O . GLU A 1 113 ? -9.671 14.611 -0.676 1.00 71.25 113 GLU A O 1
ATOM 904 N N . ALA A 1 114 ? -10.965 13.437 -2.080 1.00 69.00 114 ALA A N 1
ATOM 905 C CA . ALA A 1 114 ? -12.092 13.318 -1.167 1.00 69.00 114 ALA A CA 1
ATOM 906 C C . ALA A 1 114 ? -11.813 12.241 -0.100 1.00 69.00 114 ALA A C 1
ATOM 908 O O . ALA A 1 114 ? -11.954 12.530 1.093 1.00 69.00 114 ALA A O 1
ATOM 909 N N . ALA A 1 115 ? -11.256 11.096 -0.518 1.00 70.31 115 ALA A N 1
ATOM 910 C CA . ALA A 1 115 ? -10.754 10.035 0.352 1.00 70.31 115 ALA A CA 1
ATOM 911 C C . ALA A 1 115 ? -9.795 10.566 1.426 1.00 70.31 115 ALA A C 1
ATOM 913 O O . ALA A 1 115 ? -9.986 10.347 2.623 1.00 70.31 115 ALA A O 1
ATOM 914 N N . LEU A 1 116 ? -8.797 11.349 1.017 1.00 72.19 116 LEU A N 1
ATOM 915 C CA . LEU A 1 116 ? -7.795 11.904 1.924 1.00 72.19 116 LEU A CA 1
ATOM 916 C C . LEU A 1 116 ? -8.365 12.959 2.882 1.00 72.19 116 LEU A C 1
ATOM 918 O O . LEU A 1 116 ? -7.950 13.015 4.043 1.00 72.19 116 LEU A O 1
ATOM 922 N N . LYS A 1 117 ? -9.328 13.782 2.444 1.00 75.00 117 LYS A N 1
ATOM 923 C CA . LYS A 1 117 ? -9.939 14.830 3.290 1.00 75.00 117 LYS A CA 1
ATOM 924 C C . LYS A 1 117 ? -10.675 14.257 4.484 1.00 75.00 117 LYS A C 1
ATOM 926 O O . LYS A 1 117 ? -10.646 14.842 5.568 1.00 75.00 117 LYS A O 1
ATOM 931 N N . SER A 1 118 ? -11.343 13.133 4.289 1.00 75.19 118 SER A N 1
ATOM 932 C CA . SER A 1 118 ? -12.044 12.445 5.352 1.00 75.19 118 SER A CA 1
ATOM 933 C C . SER A 1 118 ? -11.350 11.156 5.740 1.00 75.19 118 SER A C 1
ATOM 935 O O . SER A 1 118 ? -11.999 10.324 6.345 1.00 75.19 118 SER A O 1
ATOM 937 N N . ALA A 1 119 ? -10.037 11.026 5.587 1.00 84.62 119 ALA A N 1
ATOM 938 C CA . ALA A 1 119 ? -9.266 9.936 6.180 1.00 84.62 119 ALA A CA 1
ATOM 939 C C . ALA A 1 119 ? -9.027 10.133 7.689 1.00 84.62 119 ALA A C 1
ATOM 941 O O . ALA A 1 119 ? -9.028 11.258 8.198 1.00 84.62 119 ALA A O 1
ATOM 942 N N . LEU A 1 120 ? -8.775 9.049 8.429 1.00 90.00 120 LEU A N 1
ATOM 943 C CA . LEU A 1 120 ? -8.037 9.139 9.694 1.00 90.00 120 LEU A CA 1
ATOM 944 C C . LEU A 1 120 ? -6.566 9.094 9.319 1.00 90.00 120 LEU A C 1
ATOM 946 O O . LEU A 1 120 ? -6.066 8.047 8.921 1.00 90.00 120 LEU A O 1
ATOM 950 N N . MET A 1 121 ? -5.898 10.241 9.418 1.00 89.00 121 MET A N 1
ATOM 951 C CA . MET A 1 121 ? -4.510 10.407 9.010 1.00 89.00 121 MET A CA 1
ATOM 952 C C . MET A 1 121 ? -3.643 10.824 10.194 1.00 89.00 121 MET A C 1
ATOM 954 O O . MET A 1 121 ? -3.922 11.804 10.883 1.00 89.00 121 MET A O 1
ATOM 958 N N . VAL A 1 122 ? -2.537 10.109 10.369 1.00 86.88 122 VAL A N 1
ATOM 959 C CA . VAL A 1 122 ? -1.492 10.392 11.345 1.00 86.88 122 VAL A CA 1
ATOM 960 C C . VAL A 1 122 ? -0.188 10.619 10.590 1.00 86.88 122 VAL A C 1
ATOM 962 O O . VAL A 1 122 ? 0.284 9.742 9.869 1.00 86.88 122 VAL A O 1
ATOM 965 N N . SER A 1 123 ? 0.418 11.790 10.767 1.00 85.88 123 SER A N 1
ATOM 966 C CA . SER A 1 123 ? 1.736 12.104 10.207 1.00 85.88 123 SER A CA 1
ATOM 967 C C . SER A 1 123 ? 2.713 12.461 11.316 1.00 85.88 123 SER A C 1
ATOM 969 O O . SER A 1 123 ? 2.317 13.084 12.291 1.00 85.88 123 SER A O 1
ATOM 971 N N . TYR A 1 124 ? 3.982 12.097 11.153 1.00 81.44 124 TYR A N 1
ATOM 972 C CA . TYR A 1 124 ? 5.080 12.494 12.031 1.00 81.44 124 TYR A CA 1
ATOM 973 C C . TYR A 1 124 ? 6.184 13.119 11.191 1.00 81.44 124 TYR A C 1
ATOM 975 O O . TYR A 1 124 ? 6.639 12.502 10.229 1.00 81.44 124 TYR A O 1
ATOM 983 N N . VAL A 1 125 ? 6.647 14.308 11.582 1.00 81.81 125 VAL A N 1
ATOM 984 C CA . VAL A 1 125 ? 7.766 15.003 10.931 1.00 81.81 125 VAL A CA 1
ATOM 985 C C . VAL A 1 125 ? 8.880 15.275 11.932 1.00 81.81 125 VAL A C 1
ATOM 987 O O . VAL A 1 125 ? 8.649 15.803 13.027 1.00 81.81 125 VAL A O 1
ATOM 990 N N . TRP A 1 126 ? 10.108 14.931 11.550 1.00 78.19 126 TRP A N 1
ATOM 991 C CA . TRP A 1 126 ? 11.298 15.184 12.353 1.00 78.19 126 TRP A CA 1
ATOM 992 C C . TRP A 1 126 ? 12.503 15.551 11.489 1.00 78.19 126 TRP A C 1
ATOM 994 O O . TRP A 1 126 ? 12.671 15.080 10.366 1.00 78.19 126 TRP A O 1
ATOM 1004 N N . ASN A 1 127 ? 13.380 16.377 12.054 1.00 77.56 127 ASN A N 1
ATOM 1005 C CA . ASN A 1 127 ? 14.603 16.817 11.395 1.00 77.56 127 ASN A CA 1
ATOM 1006 C C . ASN A 1 127 ? 15.800 15.969 11.839 1.00 77.56 127 ASN A C 1
ATOM 1008 O O . ASN A 1 127 ? 15.863 15.507 12.980 1.00 77.56 127 ASN A O 1
ATOM 1012 N N . GLY A 1 128 ? 16.781 15.822 10.950 1.00 68.25 128 GLY A N 1
ATOM 1013 C CA . GLY A 1 128 ? 18.074 15.207 11.247 1.00 68.25 128 GLY A CA 1
ATOM 1014 C C . GLY A 1 128 ? 18.285 13.825 10.626 1.00 68.25 128 GLY A C 1
ATOM 1015 O O . GLY A 1 128 ? 17.521 13.359 9.782 1.00 68.25 128 GLY A O 1
ATOM 1016 N N . ASN A 1 129 ? 19.374 13.175 11.043 1.00 63.97 129 ASN A N 1
ATOM 1017 C CA . ASN A 1 129 ? 19.847 11.903 10.482 1.00 63.97 129 ASN A CA 1
ATOM 1018 C C . ASN A 1 129 ? 19.283 10.664 11.192 1.00 63.97 129 ASN A C 1
ATOM 1020 O O . ASN A 1 129 ? 19.740 9.558 10.925 1.00 63.97 129 ASN A O 1
ATOM 1024 N N . SER A 1 130 ? 18.335 10.830 12.119 1.00 65.94 130 SER A N 1
ATOM 1025 C CA . SER A 1 130 ? 17.703 9.682 12.766 1.00 65.94 130 SER A CA 1
ATOM 1026 C C . SER A 1 130 ? 16.829 8.946 11.757 1.00 65.94 130 SER A C 1
ATOM 1028 O O . SER A 1 130 ? 15.857 9.511 11.253 1.00 65.94 130 SER A O 1
ATOM 1030 N N . ASP A 1 131 ? 17.166 7.686 11.495 1.00 61.56 131 ASP A N 1
ATOM 1031 C CA . ASP A 1 131 ? 16.405 6.804 10.612 1.00 61.56 131 ASP A CA 1
ATOM 1032 C C . ASP A 1 131 ? 15.285 6.038 11.327 1.00 61.56 131 ASP A C 1
ATOM 1034 O O . ASP A 1 131 ? 14.620 5.208 10.701 1.00 61.56 131 ASP A O 1
ATOM 1038 N N . LEU A 1 132 ? 15.083 6.284 12.623 1.00 58.75 132 LEU A N 1
ATOM 1039 C CA . LEU A 1 132 ? 14.061 5.597 13.400 1.00 58.75 132 LEU A CA 1
ATOM 1040 C C . LEU A 1 132 ? 12.684 6.167 13.032 1.00 58.75 132 LEU A C 1
ATOM 1042 O O . LEU A 1 132 ? 12.446 7.352 13.275 1.00 58.75 132 LEU A O 1
ATOM 1046 N N . PRO A 1 133 ? 11.779 5.358 12.451 1.00 62.78 133 PRO A N 1
ATOM 1047 C CA . PRO A 1 133 ? 10.393 5.772 12.317 1.00 62.78 133 PRO A CA 1
ATOM 1048 C C . PRO A 1 133 ? 9.818 5.996 13.718 1.00 62.78 133 PRO A C 1
ATOM 1050 O O . PRO A 1 133 ? 10.208 5.305 14.661 1.00 62.78 133 PRO A O 1
ATOM 1053 N N . ALA A 1 134 ? 8.895 6.949 13.860 1.00 72.62 134 ALA A N 1
ATOM 1054 C CA . ALA A 1 134 ? 8.180 7.137 15.117 1.00 72.62 134 ALA A CA 1
ATOM 1055 C C . ALA A 1 134 ? 7.548 5.793 15.532 1.00 72.62 134 ALA A C 1
ATOM 1057 O O . ALA A 1 134 ? 6.784 5.217 14.758 1.00 72.62 134 ALA A O 1
ATOM 1058 N N . GLU A 1 135 ? 7.884 5.272 16.718 1.00 78.88 135 GLU A N 1
ATOM 1059 C CA . GLU A 1 135 ? 7.376 3.982 17.225 1.00 78.88 135 GLU A CA 1
ATOM 1060 C C . GLU A 1 135 ? 5.849 3.819 17.066 1.00 78.88 135 GLU A C 1
ATOM 1062 O O . GLU A 1 135 ? 5.429 2.753 16.607 1.00 78.88 135 GLU A O 1
ATOM 1067 N N . PRO A 1 136 ? 5.017 4.857 17.303 1.00 81.25 136 PRO A N 1
ATOM 1068 C CA . PRO A 1 136 ? 3.576 4.744 17.091 1.00 81.25 136 PRO A CA 1
ATOM 1069 C C . PRO A 1 136 ? 3.189 4.471 15.628 1.00 81.25 136 PRO A C 1
ATOM 1071 O O . PRO A 1 136 ? 2.255 3.719 15.365 1.00 81.25 136 PRO A O 1
ATOM 1074 N N . TRP A 1 137 ? 3.918 5.035 14.654 1.00 85.88 137 TRP A N 1
ATOM 1075 C CA . TRP A 1 137 ? 3.677 4.773 13.229 1.00 85.88 137 TRP A CA 1
ATOM 1076 C C . TRP A 1 137 ? 3.979 3.315 12.870 1.00 85.88 137 TRP A C 1
ATOM 1078 O O . TRP A 1 137 ? 3.202 2.686 12.156 1.00 85.88 137 TRP A O 1
ATOM 1088 N N . LEU A 1 138 ? 5.066 2.744 13.406 1.00 85.56 138 LEU A N 1
ATOM 1089 C CA . LEU A 1 138 ? 5.361 1.317 13.225 1.00 85.56 138 LEU A CA 1
ATOM 1090 C C . LEU A 1 138 ? 4.274 0.425 13.835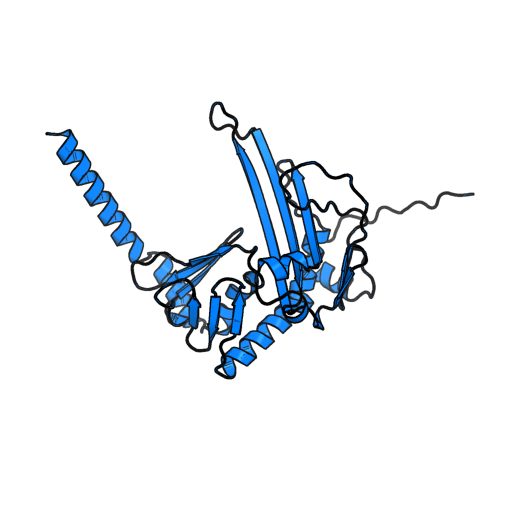 1.00 85.56 138 LEU A C 1
ATOM 1092 O O . LEU A 1 138 ? 3.942 -0.604 13.244 1.00 85.56 138 LEU A O 1
ATOM 1096 N N . GLY A 1 139 ? 3.726 0.818 14.989 1.00 84.12 139 GLY A N 1
ATOM 1097 C CA . GLY A 1 139 ? 2.585 0.149 15.612 1.00 84.12 139 GLY A CA 1
ATOM 1098 C C . GLY A 1 139 ? 1.367 0.129 14.688 1.00 84.12 139 GLY A C 1
ATOM 1099 O O . GLY A 1 139 ? 0.859 -0.946 14.381 1.00 84.12 139 GLY A O 1
ATOM 1100 N N . LEU A 1 140 ? 0.971 1.287 14.148 1.00 90.44 140 LEU A N 1
ATOM 1101 C CA . LEU A 1 140 ? -0.147 1.400 13.199 1.00 90.44 140 LEU A CA 1
ATOM 1102 C C . LEU A 1 140 ? 0.054 0.554 11.934 1.00 90.44 140 LEU A C 1
ATOM 1104 O O . LEU A 1 140 ? -0.843 -0.189 11.539 1.00 90.44 140 LEU A O 1
ATOM 1108 N N . VAL A 1 141 ? 1.244 0.605 11.327 1.00 91.12 141 VAL A N 1
ATOM 1109 C CA . VAL A 1 141 ? 1.575 -0.232 10.160 1.00 91.12 141 VAL A CA 1
ATOM 1110 C C . VAL A 1 141 ? 1.496 -1.721 10.512 1.00 91.12 141 VAL A C 1
ATOM 1112 O O . VAL A 1 141 ? 1.001 -2.520 9.720 1.00 91.12 141 VAL A O 1
ATOM 1115 N N . SER A 1 142 ? 1.953 -2.112 11.703 1.00 89.56 142 SER A N 1
ATOM 1116 C CA . SER A 1 142 ? 1.907 -3.510 12.151 1.00 89.56 142 SER A CA 1
ATOM 1117 C C . SER A 1 142 ? 0.474 -3.995 12.386 1.00 89.56 142 SER A C 1
ATOM 1119 O O . SER A 1 142 ? 0.150 -5.116 11.998 1.00 89.56 142 SER A O 1
ATOM 1121 N N . LEU A 1 143 ? -0.382 -3.153 12.972 1.00 89.38 143 LEU A N 1
ATOM 1122 C CA . LEU A 1 143 ? -1.809 -3.431 13.159 1.00 89.38 143 LEU A CA 1
ATOM 1123 C C . LEU A 1 143 ? -2.531 -3.558 11.817 1.00 89.38 143 LEU A C 1
ATOM 1125 O O . LEU A 1 143 ? -3.220 -4.549 11.593 1.00 89.38 143 LEU A O 1
ATOM 1129 N N . SER A 1 144 ? -2.290 -2.625 10.892 1.00 93.62 144 SER A N 1
ATOM 1130 C CA . SER A 1 144 ? -2.815 -2.693 9.525 1.00 93.62 144 SER A CA 1
ATOM 1131 C C . SER A 1 144 ? -2.468 -4.023 8.855 1.00 93.62 144 SER A C 1
ATOM 1133 O O . SER A 1 144 ? -3.351 -4.745 8.401 1.00 93.62 144 SER A O 1
ATOM 1135 N N . ARG A 1 145 ? -1.189 -4.412 8.873 1.00 92.81 145 ARG A N 1
ATOM 1136 C CA . ARG A 1 145 ? -0.718 -5.685 8.302 1.00 92.81 145 ARG A CA 1
ATOM 1137 C C . ARG A 1 145 ? -1.322 -6.921 8.959 1.00 92.81 145 ARG A C 1
ATOM 1139 O O . ARG A 1 145 ? -1.364 -7.981 8.341 1.00 92.81 145 ARG A O 1
ATOM 1146 N N . ALA A 1 146 ? -1.712 -6.821 10.226 1.00 89.75 146 ALA A N 1
ATOM 1147 C CA . ALA A 1 146 ? -2.275 -7.935 10.971 1.00 89.75 146 ALA A CA 1
ATOM 1148 C C . ALA A 1 146 ? -3.789 -8.078 10.762 1.00 89.75 146 ALA A C 1
ATOM 1150 O O . ALA A 1 146 ? -4.254 -9.205 10.612 1.00 89.75 146 ALA A O 1
ATOM 1151 N N . PHE A 1 147 ? -4.531 -6.969 10.742 1.00 91.62 147 PHE A N 1
ATOM 1152 C CA . PHE A 1 147 ? -5.996 -6.986 10.841 1.00 91.62 147 PHE A CA 1
ATOM 1153 C C . PHE A 1 147 ? -6.717 -6.406 9.622 1.00 91.62 147 PHE A C 1
ATOM 1155 O O . PHE A 1 147 ? -7.841 -6.812 9.338 1.00 91.62 147 PHE A O 1
ATOM 1162 N N . LEU A 1 148 ? -6.088 -5.486 8.889 1.00 93.75 148 LEU A N 1
ATOM 1163 C CA . LEU A 1 148 ? -6.715 -4.783 7.771 1.00 93.75 148 LEU A CA 1
ATOM 1164 C C . LEU A 1 148 ? -6.292 -5.353 6.414 1.00 93.75 148 LEU A C 1
ATOM 1166 O O . LEU A 1 148 ? -7.137 -5.797 5.640 1.00 93.75 148 LEU A O 1
ATOM 1170 N N . GLU A 1 149 ? -4.988 -5.370 6.133 1.00 94.31 149 GLU A N 1
ATOM 1171 C CA . GLU A 1 149 ? -4.451 -5.767 4.825 1.00 94.31 149 GLU A CA 1
ATOM 1172 C C . GLU A 1 149 ? -4.896 -7.175 4.393 1.00 94.31 149 GLU A C 1
ATOM 1174 O O . GLU A 1 149 ? -5.295 -7.310 3.237 1.00 94.31 149 GLU A O 1
ATOM 1179 N N . PRO A 1 150 ? -4.917 -8.211 5.264 1.00 94.62 150 PRO A N 1
ATOM 1180 C CA . PRO A 1 150 ? -5.386 -9.539 4.864 1.00 94.62 150 PRO A CA 1
ATOM 1181 C C . PRO A 1 150 ? -6.829 -9.540 4.354 1.00 94.62 150 PRO A C 1
ATOM 1183 O O . PRO A 1 150 ? -7.112 -10.165 3.336 1.00 94.62 150 PRO A O 1
ATOM 1186 N N . ARG A 1 151 ? -7.726 -8.796 5.016 1.00 94.19 151 ARG A N 1
ATOM 1187 C CA . ARG A 1 151 ? -9.128 -8.683 4.597 1.00 94.19 151 ARG A CA 1
ATOM 1188 C C . ARG A 1 151 ? -9.242 -7.971 3.251 1.00 94.19 151 ARG A C 1
ATOM 1190 O O . ARG A 1 151 ? -9.911 -8.487 2.364 1.00 94.19 151 ARG A O 1
ATOM 1197 N N . LEU A 1 152 ? -8.568 -6.828 3.089 1.00 93.06 152 LEU A N 1
ATOM 1198 C CA . LEU A 1 152 ? -8.591 -6.075 1.829 1.00 93.06 152 LEU A CA 1
ATOM 1199 C C . LEU A 1 152 ? -8.053 -6.915 0.663 1.00 93.06 152 LEU A C 1
ATOM 1201 O O . LEU A 1 152 ? -8.637 -6.933 -0.418 1.00 93.06 152 LEU A O 1
ATOM 1205 N N . ILE A 1 153 ? -6.969 -7.662 0.889 1.00 93.50 153 ILE A N 1
ATOM 1206 C CA . ILE A 1 153 ? -6.418 -8.596 -0.099 1.00 93.50 153 ILE A CA 1
ATOM 1207 C C . ILE A 1 153 ? -7.444 -9.677 -0.450 1.00 93.50 153 ILE A C 1
ATOM 1209 O O . ILE A 1 153 ? -7.661 -9.938 -1.632 1.00 93.50 153 ILE A O 1
ATOM 1213 N N . ASP A 1 154 ? -8.081 -10.296 0.544 1.00 94.06 154 ASP A N 1
ATOM 1214 C CA . ASP A 1 154 ? -9.076 -11.342 0.311 1.00 94.06 154 ASP A CA 1
ATOM 1215 C C . ASP A 1 154 ? -10.288 -10.824 -0.472 1.00 94.06 154 ASP A C 1
ATOM 1217 O O . ASP A 1 154 ? -10.747 -11.501 -1.394 1.00 94.06 154 ASP A O 1
ATOM 1221 N N . GLU A 1 155 ? -10.777 -9.624 -0.166 1.00 92.31 155 GLU A N 1
ATOM 1222 C CA . GLU A 1 155 ? -11.876 -8.975 -0.891 1.00 92.31 155 GLU A CA 1
ATOM 1223 C C . GLU A 1 155 ? -11.510 -8.709 -2.355 1.00 92.31 155 GLU A C 1
ATOM 1225 O O . GLU A 1 155 ? -12.255 -9.100 -3.258 1.00 92.31 155 GLU A O 1
ATOM 1230 N N . ILE A 1 156 ? -10.330 -8.132 -2.604 1.00 90.50 156 ILE A N 1
ATOM 1231 C CA . ILE A 1 156 ? -9.820 -7.888 -3.960 1.00 90.50 156 ILE A CA 1
ATOM 1232 C C . ILE A 1 156 ? -9.679 -9.214 -4.720 1.00 90.50 156 ILE A C 1
ATOM 1234 O O . ILE A 1 156 ? -10.150 -9.346 -5.850 1.00 90.50 156 ILE A O 1
ATOM 1238 N N . LEU A 1 157 ? -9.083 -10.238 -4.102 1.00 91.69 157 LEU A N 1
ATOM 1239 C CA . LEU A 1 157 ? -8.915 -11.549 -4.732 1.00 91.69 157 LEU A CA 1
ATOM 1240 C C . LEU A 1 157 ? -10.253 -12.237 -5.018 1.00 91.69 157 LEU A C 1
ATOM 1242 O O . LEU A 1 157 ? -10.371 -12.929 -6.030 1.00 91.69 157 LEU A O 1
ATOM 1246 N N . GLN A 1 158 ? -11.259 -12.081 -4.155 1.00 92.56 158 GLN A N 1
ATOM 1247 C CA . GLN A 1 158 ? -12.600 -12.614 -4.396 1.00 92.56 158 GLN A CA 1
ATOM 1248 C C . GLN A 1 158 ? -13.262 -11.948 -5.605 1.00 92.56 158 GLN A C 1
ATOM 1250 O O . GLN A 1 158 ? -13.796 -12.663 -6.453 1.00 92.56 158 GLN A O 1
ATOM 1255 N N . GLN A 1 159 ? -13.164 -10.622 -5.730 1.00 90.25 159 GLN A N 1
ATOM 1256 C CA . GLN A 1 159 ? -13.660 -9.889 -6.900 1.00 90.25 159 GLN A CA 1
ATOM 1257 C C . GLN A 1 159 ? -12.964 -10.361 -8.185 1.00 90.25 159 GLN A C 1
ATOM 1259 O O . GLN A 1 159 ? -13.628 -10.769 -9.139 1.00 90.25 159 GLN A O 1
ATOM 1264 N N . VAL A 1 160 ? -11.628 -10.428 -8.173 1.00 89.56 160 VAL A N 1
ATOM 1265 C CA . VAL A 1 160 ? -10.822 -10.917 -9.304 1.00 89.56 160 VAL A CA 1
ATOM 1266 C C . VAL A 1 160 ? -11.231 -12.339 -9.711 1.00 89.56 160 VAL A C 1
ATOM 1268 O O . VAL A 1 160 ? -11.443 -12.619 -10.892 1.00 89.56 160 VAL A O 1
ATOM 1271 N N . ARG A 1 161 ? -11.404 -13.249 -8.743 1.00 88.38 161 ARG A N 1
ATOM 1272 C CA . ARG A 1 161 ? -11.840 -14.639 -8.992 1.00 88.38 161 ARG A CA 1
ATOM 1273 C C . ARG A 1 161 ? -13.275 -14.734 -9.505 1.00 88.38 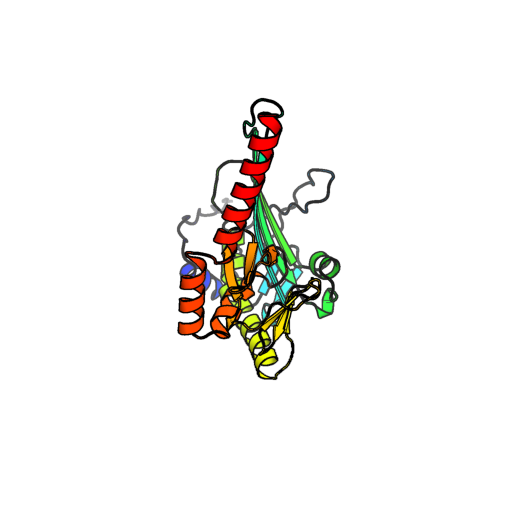161 ARG A C 1
ATOM 1275 O O . ARG A 1 161 ? -13.587 -15.669 -10.237 1.00 88.38 161 ARG A O 1
ATOM 1282 N N . ALA A 1 162 ? -14.132 -13.783 -9.145 1.00 89.75 162 ALA A N 1
ATOM 1283 C CA . ALA A 1 162 ? -15.482 -13.656 -9.682 1.00 89.75 162 ALA A CA 1
ATOM 1284 C C . ALA A 1 162 ? -15.510 -13.066 -11.108 1.00 89.75 162 ALA A C 1
ATOM 1286 O O . ALA A 1 162 ? -16.589 -12.880 -11.669 1.00 89.75 162 ALA A O 1
ATOM 1287 N N . GLY A 1 163 ? -14.345 -12.776 -11.703 1.00 85.19 163 GLY A N 1
ATOM 1288 C CA . GLY A 1 163 ? -14.232 -12.139 -13.015 1.00 85.19 163 GLY A CA 1
ATOM 1289 C C . GLY A 1 163 ? -14.564 -10.648 -12.988 1.00 85.19 163 GLY A C 1
ATOM 1290 O O . GLY A 1 163 ? -14.814 -10.058 -14.037 1.00 85.19 163 GLY A O 1
ATOM 1291 N N . GLN A 1 164 ? -14.606 -10.046 -11.799 1.00 86.94 164 GLN A N 1
ATOM 1292 C CA . GLN A 1 164 ? -14.794 -8.615 -11.628 1.00 86.94 164 GLN A CA 1
ATOM 1293 C C . GLN A 1 164 ? -13.445 -7.905 -11.658 1.00 86.94 164 GLN A C 1
ATOM 1295 O O . GLN A 1 164 ? -12.396 -8.480 -11.358 1.00 86.94 164 GLN A O 1
ATOM 1300 N N . ARG A 1 165 ? -13.504 -6.625 -12.006 1.00 83.31 165 ARG A N 1
ATOM 1301 C CA . ARG A 1 165 ? -12.379 -5.717 -11.893 1.00 83.31 165 ARG A CA 1
ATOM 1302 C C . ARG A 1 165 ? -12.406 -5.083 -10.508 1.00 83.31 165 ARG A C 1
ATOM 1304 O O . ARG A 1 165 ? -13.396 -4.451 -10.151 1.00 83.31 165 ARG A O 1
ATOM 1311 N N . ALA A 1 166 ? -11.341 -5.290 -9.749 1.00 81.31 166 ALA A N 1
ATOM 1312 C CA . ALA A 1 166 ? -11.164 -4.722 -8.427 1.00 81.31 166 ALA A CA 1
ATOM 1313 C C . ALA A 1 166 ? -10.353 -3.429 -8.531 1.00 81.31 166 ALA A C 1
ATOM 1315 O O . ALA A 1 166 ? -9.236 -3.431 -9.056 1.00 81.31 166 ALA A O 1
ATOM 1316 N N . HIS A 1 167 ? -10.913 -2.339 -8.017 1.00 75.12 167 HIS A N 1
ATOM 1317 C CA . HIS A 1 167 ? -10.201 -1.074 -7.881 1.00 75.12 167 HIS A CA 1
ATOM 1318 C C . HIS A 1 167 ? -9.192 -1.197 -6.739 1.00 75.12 167 HIS A C 1
ATOM 1320 O O . HIS A 1 167 ? -9.571 -1.445 -5.593 1.00 75.12 167 HIS A O 1
ATOM 1326 N N . VAL A 1 168 ? -7.902 -1.073 -7.058 1.00 70.62 168 VAL A N 1
ATOM 1327 C CA . VAL A 1 168 ? -6.827 -1.189 -6.061 1.00 70.62 168 VAL A CA 1
ATOM 1328 C C . VAL A 1 168 ? -6.250 0.173 -5.720 1.00 70.62 168 VAL A C 1
ATOM 1330 O O . VAL A 1 168 ? -5.792 0.334 -4.604 1.00 70.62 168 VAL A O 1
ATOM 1333 N N . ILE A 1 169 ? -6.285 1.151 -6.625 1.00 65.94 169 ILE A N 1
ATOM 1334 C CA . ILE A 1 169 ? -5.779 2.506 -6.385 1.00 65.94 169 ILE A CA 1
ATOM 1335 C C . ILE A 1 169 ? -6.778 3.519 -6.940 1.00 65.94 169 ILE A C 1
ATOM 1337 O O . ILE A 1 169 ? -7.257 3.373 -8.063 1.00 65.94 169 ILE A O 1
ATOM 1341 N N . ASP A 1 170 ? -7.049 4.560 -6.163 1.00 60.38 170 ASP A N 1
ATOM 1342 C CA . ASP A 1 170 ? -7.664 5.786 -6.660 1.00 60.38 170 ASP A CA 1
ATOM 1343 C C . ASP A 1 170 ? -6.608 6.534 -7.488 1.00 60.38 170 ASP A C 1
ATOM 1345 O O . ASP A 1 170 ? -5.525 6.802 -6.970 1.00 60.38 170 ASP A O 1
ATOM 1349 N N . ALA A 1 171 ? -6.895 6.775 -8.769 1.00 49.66 171 ALA A N 1
ATOM 1350 C CA . ALA A 1 171 ? -5.960 7.121 -9.854 1.00 49.66 171 ALA A CA 1
ATOM 1351 C C . ALA A 1 171 ? -5.293 5.927 -10.570 1.00 49.66 171 ALA A C 1
ATOM 1353 O O . ALA A 1 171 ? -4.074 5.770 -10.604 1.00 49.66 171 ALA A O 1
ATOM 1354 N N . ASP A 1 172 ? -6.120 5.144 -11.267 1.00 63.97 172 ASP A N 1
ATOM 1355 C CA . ASP A 1 172 ? -5.710 4.454 -12.495 1.00 63.97 172 ASP A CA 1
ATOM 1356 C C . ASP A 1 172 ? -5.015 3.108 -12.346 1.00 63.97 172 ASP A C 1
ATOM 1358 O O . ASP A 1 172 ? -4.272 2.750 -13.252 1.00 63.97 172 ASP A O 1
ATOM 1362 N N . VAL A 1 173 ? -5.250 2.325 -11.287 1.00 74.31 173 VAL A N 1
ATOM 1363 C CA . VAL A 1 173 ? -4.840 0.907 -11.282 1.00 74.31 173 VAL A CA 1
ATOM 1364 C C . VAL A 1 173 ? -5.967 0.001 -10.837 1.00 74.31 173 VAL A C 1
ATOM 1366 O O . VAL A 1 173 ? -6.313 -0.078 -9.655 1.00 74.31 173 VAL A O 1
ATOM 1369 N N . ASP A 1 174 ? -6.440 -0.780 -11.795 1.00 81.31 174 ASP A N 1
ATOM 1370 C CA . ASP A 1 174 ? -7.382 -1.848 -11.542 1.00 81.31 174 ASP A CA 1
ATOM 1371 C C . ASP A 1 174 ? -6.715 -3.207 -11.711 1.00 81.31 174 ASP A C 1
ATOM 1373 O O . ASP A 1 174 ? -5.747 -3.376 -12.458 1.00 81.31 174 ASP A O 1
ATOM 1377 N N . VAL A 1 175 ? -7.267 -4.202 -11.033 1.00 83.75 175 VAL A N 1
ATOM 1378 C CA . VAL A 1 175 ? -6.794 -5.579 -11.093 1.00 83.75 175 VAL A CA 1
ATOM 1379 C C . VAL A 1 175 ? -7.958 -6.476 -11.484 1.00 83.75 175 VAL A C 1
ATOM 1381 O O . VAL A 1 175 ? -9.023 -6.426 -10.875 1.00 83.75 175 VAL A O 1
ATOM 1384 N N . ASP A 1 176 ? -7.765 -7.311 -12.499 1.00 85.19 176 ASP A N 1
ATOM 1385 C CA . ASP A 1 176 ? -8.683 -8.404 -12.821 1.00 85.19 176 ASP A CA 1
ATOM 1386 C C . ASP A 1 176 ? -7.905 -9.702 -13.092 1.00 85.19 176 ASP A C 1
ATOM 1388 O O . ASP A 1 176 ? -6.691 -9.773 -12.888 1.00 85.19 176 ASP A O 1
ATOM 1392 N N . ALA A 1 177 ? -8.604 -10.766 -13.497 1.00 81.88 177 ALA A N 1
ATOM 1393 C CA . ALA A 1 177 ? -7.988 -12.074 -13.728 1.00 81.88 177 ALA A CA 1
ATOM 1394 C C . ALA A 1 177 ? -6.923 -12.053 -14.845 1.00 81.88 177 ALA A C 1
ATOM 1396 O O . ALA A 1 177 ? -6.030 -12.903 -14.866 1.00 81.88 177 ALA A O 1
ATOM 1397 N N . ASP A 1 178 ? -7.005 -11.078 -15.749 1.00 79.00 178 ASP A N 1
ATOM 1398 C CA . ASP A 1 178 ? -6.131 -10.892 -16.896 1.00 79.00 178 ASP A CA 1
ATOM 1399 C C . ASP A 1 178 ? -4.989 -9.898 -16.643 1.00 79.00 178 ASP A C 1
ATOM 1401 O O . ASP A 1 178 ? -4.203 -9.698 -17.568 1.00 79.00 178 ASP A O 1
ATOM 1405 N N . GLY A 1 179 ? -4.840 -9.292 -15.455 1.00 80.62 179 GLY A N 1
ATOM 1406 C CA . GLY A 1 179 ? -3.671 -8.466 -15.103 1.00 80.62 179 GLY A CA 1
ATOM 1407 C C . GLY A 1 179 ? -3.973 -7.110 -14.454 1.00 80.62 179 GLY A C 1
ATOM 1408 O O . GLY A 1 179 ? -5.016 -6.915 -13.832 1.00 80.62 179 GLY A O 1
ATOM 1409 N N . PHE A 1 180 ? -3.020 -6.177 -14.595 1.00 80.75 180 PHE A N 1
ATOM 1410 C CA . PHE A 1 180 ? -3.108 -4.800 -14.089 1.00 80.75 180 PHE A CA 1
ATOM 1411 C C . PHE A 1 180 ? -3.536 -3.825 -15.187 1.00 80.75 180 PHE A C 1
ATOM 1413 O O . PHE A 1 180 ? -2.849 -3.677 -16.194 1.00 80.75 180 PHE A O 1
ATOM 1420 N N . TYR A 1 181 ? -4.610 -3.080 -14.971 1.00 77.06 181 TYR A N 1
ATOM 1421 C CA . TYR A 1 181 ? -5.127 -2.105 -15.923 1.00 77.06 181 TYR A CA 1
ATOM 1422 C C . TYR A 1 181 ? -4.794 -0.711 -15.450 1.00 77.06 181 TYR A C 1
ATOM 1424 O O . TYR A 1 181 ? -5.219 -0.317 -14.371 1.00 77.06 181 TYR A O 1
ATOM 1432 N N . PHE A 1 182 ? -4.085 0.034 -16.295 1.00 73.56 182 PHE A N 1
ATOM 1433 C CA . PHE A 1 182 ? -3.750 1.416 -16.008 1.00 73.56 182 PHE A CA 1
ATOM 1434 C C . PHE A 1 182 ? -4.660 2.352 -16.794 1.00 73.56 182 PHE A C 1
ATOM 1436 O O . PHE A 1 182 ? -4.515 2.426 -18.015 1.00 73.56 182 PHE A O 1
ATOM 1443 N N . LEU A 1 183 ? -5.620 3.003 -16.131 1.00 62.66 183 LEU A N 1
ATOM 1444 C CA . LEU A 1 183 ? -6.685 3.776 -16.797 1.00 62.66 183 LEU A CA 1
ATOM 1445 C C . LEU A 1 183 ? -6.129 4.974 -17.593 1.00 62.66 183 LEU A C 1
ATOM 1447 O O . LEU A 1 183 ? -6.582 5.226 -18.711 1.00 62.66 183 LEU A O 1
ATOM 1451 N N . ASP A 1 184 ? -5.074 5.618 -17.089 1.00 59.31 184 ASP A N 1
ATOM 1452 C CA . ASP A 1 184 ? -4.401 6.756 -17.730 1.00 59.31 184 ASP A CA 1
ATOM 1453 C C . ASP A 1 184 ? -3.395 6.359 -18.825 1.00 59.31 184 ASP A C 1
ATOM 1455 O O . ASP A 1 184 ? -2.922 7.193 -19.611 1.00 59.31 184 ASP A O 1
ATOM 1459 N N . GLN A 1 185 ? -3.078 5.066 -18.954 1.00 56.50 185 GLN A N 1
ATOM 1460 C CA . GLN A 1 185 ? -2.243 4.580 -20.046 1.00 56.50 185 GLN A CA 1
ATOM 1461 C C . GLN A 1 185 ? -3.103 4.080 -21.207 1.00 56.50 185 GLN A C 1
ATOM 1463 O O . GLN A 1 185 ? -3.877 3.136 -21.094 1.00 56.50 185 GLN A O 1
ATOM 1468 N N . LYS A 1 186 ? -2.882 4.653 -22.401 1.00 51.81 186 LYS A N 1
ATOM 1469 C CA . LYS A 1 186 ? -3.576 4.288 -23.660 1.00 51.81 186 LYS A CA 1
ATOM 1470 C C . LYS A 1 186 ? -3.511 2.798 -24.024 1.00 51.81 186 LYS A C 1
ATOM 1472 O O . LYS A 1 186 ? -4.168 2.381 -24.977 1.00 51.81 186 LYS A O 1
ATOM 1477 N N . GLN A 1 187 ? -2.678 2.008 -23.350 1.00 55.25 187 GLN A N 1
ATOM 1478 C CA . GLN A 1 187 ? -2.668 0.560 -23.472 1.00 55.25 187 GLN A CA 1
ATOM 1479 C C . GLN A 1 187 ? -2.573 -0.060 -22.076 1.00 55.25 187 GLN A C 1
ATOM 1481 O O . GLN A 1 187 ? -1.621 0.264 -21.367 1.00 55.25 187 GLN A O 1
ATOM 1486 N N . PRO A 1 188 ? -3.491 -0.971 -21.708 1.00 58.34 188 PRO A N 1
ATOM 1487 C CA . PRO A 1 188 ? -3.405 -1.676 -20.438 1.00 58.34 188 PRO A CA 1
ATOM 1488 C C . PRO A 1 188 ? -2.078 -2.435 -20.388 1.00 58.34 188 PRO A C 1
ATOM 1490 O O . PRO A 1 188 ? -1.695 -3.097 -21.366 1.00 58.34 188 PRO A O 1
ATOM 1493 N N . LEU A 1 189 ? -1.356 -2.321 -19.270 1.00 57.69 189 LEU A N 1
ATOM 1494 C CA . LEU A 1 189 ? -0.296 -3.279 -18.996 1.00 57.69 189 LEU A CA 1
ATOM 1495 C C . LEU A 1 189 ? -0.954 -4.661 -18.923 1.00 57.69 189 LEU A C 1
ATOM 1497 O O . LEU A 1 189 ? -2.093 -4.837 -18.507 1.00 57.69 189 LEU A O 1
ATOM 1501 N N . ARG A 1 190 ? -0.298 -5.629 -19.546 1.00 66.94 190 ARG A N 1
ATOM 1502 C CA . ARG A 1 190 ? -0.903 -6.930 -19.826 1.00 66.94 190 ARG A CA 1
ATOM 1503 C C . ARG A 1 190 ? -0.808 -7.826 -18.589 1.00 66.94 190 ARG A C 1
ATOM 1505 O O . ARG A 1 190 ? -0.207 -7.439 -17.593 1.00 66.94 190 ARG A O 1
ATOM 1512 N N . ARG A 1 191 ? -1.420 -9.009 -18.697 1.00 73.75 191 ARG A N 1
ATOM 1513 C CA . ARG A 1 191 ? -1.284 -10.222 -17.864 1.00 73.75 191 ARG A CA 1
ATOM 1514 C C . ARG A 1 191 ? -0.179 -10.185 -16.831 1.00 73.75 191 ARG A C 1
ATOM 1516 O O . ARG A 1 191 ? 0.954 -9.857 -17.149 1.00 73.75 191 ARG A O 1
ATOM 1523 N N . PHE A 1 192 ? -0.480 -10.677 -15.630 1.00 76.06 192 PHE A N 1
ATOM 1524 C CA . PHE A 1 192 ? 0.509 -10.815 -14.559 1.00 76.06 192 PHE A CA 1
ATOM 1525 C C . PHE A 1 192 ? 1.794 -11.532 -15.001 1.00 76.06 192 PHE A C 1
ATOM 1527 O O . PHE A 1 192 ? 2.863 -11.224 -14.497 1.00 76.06 192 PHE A O 1
ATOM 1534 N N . SER A 1 193 ? 1.709 -12.443 -15.978 1.00 76.50 193 SER A N 1
ATOM 1535 C CA . SER A 1 193 ? 2.863 -13.133 -16.571 1.00 76.50 193 SER A CA 1
ATOM 1536 C C . SER A 1 193 ? 3.806 -12.249 -17.393 1.00 76.50 193 SER A C 1
ATOM 1538 O O . SER A 1 193 ? 4.901 -12.688 -17.723 1.00 76.50 193 SER A O 1
ATOM 1540 N N . ASP A 1 194 ? 3.366 -11.056 -17.785 1.00 79.62 194 ASP A N 1
ATOM 1541 C CA . ASP A 1 194 ? 4.068 -10.145 -18.689 1.00 79.62 194 ASP A CA 1
ATOM 1542 C C . ASP A 1 194 ? 4.592 -8.899 -17.958 1.00 79.62 194 ASP A C 1
ATOM 1544 O O . ASP A 1 194 ? 5.122 -7.986 -18.599 1.00 79.62 194 ASP A O 1
ATOM 1548 N N . VAL A 1 195 ? 4.451 -8.845 -16.631 1.00 83.19 195 VAL A N 1
ATOM 1549 C CA . VAL A 1 195 ? 4.876 -7.717 -15.801 1.00 83.19 195 VAL A CA 1
ATOM 1550 C C . VAL A 1 195 ? 5.718 -8.169 -14.615 1.00 83.19 195 VAL A C 1
ATOM 1552 O O . VAL A 1 195 ? 5.585 -9.278 -14.113 1.00 83.19 195 VAL A O 1
ATOM 1555 N N . TYR A 1 196 ? 6.569 -7.268 -14.150 1.00 85.50 196 TYR A N 1
ATOM 1556 C CA . TYR A 1 196 ? 7.381 -7.410 -12.959 1.00 85.50 196 TYR A CA 1
ATOM 1557 C C . TYR A 1 196 ? 7.011 -6.315 -11.962 1.00 85.50 196 TYR A C 1
ATOM 1559 O O . TYR A 1 196 ? 7.097 -5.131 -12.289 1.00 85.50 196 TYR A O 1
ATOM 1567 N N . VAL A 1 197 ? 6.612 -6.704 -10.751 1.00 87.56 197 VAL A N 1
ATOM 1568 C CA . VAL A 1 197 ? 6.284 -5.767 -9.670 1.00 87.56 197 VAL A CA 1
ATOM 1569 C C . VAL A 1 197 ? 7.462 -5.678 -8.712 1.00 87.56 197 VAL A C 1
ATOM 1571 O O . VAL A 1 197 ? 7.858 -6.671 -8.102 1.00 87.56 197 VAL A O 1
ATOM 1574 N N . LYS A 1 198 ? 8.008 -4.473 -8.564 1.00 87.62 198 LYS A N 1
ATOM 1575 C CA . LYS A 1 198 ? 9.134 -4.167 -7.691 1.00 87.62 198 LYS A CA 1
ATOM 1576 C C . LYS A 1 198 ? 8.679 -3.275 -6.544 1.00 87.62 198 LYS A C 1
ATOM 1578 O O . LYS A 1 198 ? 8.147 -2.191 -6.766 1.00 87.62 198 LYS A O 1
ATOM 1583 N N . ASP A 1 199 ? 8.931 -3.730 -5.323 1.00 87.69 199 ASP A N 1
ATOM 1584 C CA . ASP A 1 199 ? 8.703 -2.941 -4.117 1.00 87.69 199 ASP A CA 1
ATOM 1585 C C . ASP A 1 199 ? 9.944 -2.087 -3.803 1.00 87.69 199 ASP A C 1
ATOM 1587 O O . ASP A 1 199 ? 11.010 -2.622 -3.484 1.00 87.69 199 ASP A O 1
ATOM 1591 N N . GLU A 1 200 ? 9.831 -0.762 -3.920 1.00 84.06 200 GLU A N 1
ATOM 1592 C CA . GLU A 1 200 ? 10.934 0.182 -3.716 1.00 84.06 200 GLU A CA 1
ATOM 1593 C C . GLU A 1 200 ? 10.682 1.085 -2.489 1.00 84.06 200 GLU A C 1
ATOM 1595 O O . GLU A 1 200 ? 9.559 1.199 -1.975 1.00 84.06 200 GLU A O 1
ATOM 1600 N N . PRO A 1 201 ? 11.720 1.729 -1.923 1.00 75.00 201 PRO A N 1
ATOM 1601 C CA . PRO A 1 201 ? 11.520 2.698 -0.852 1.00 75.00 201 PRO A CA 1
ATOM 1602 C C . PRO A 1 201 ? 10.691 3.903 -1.334 1.00 75.00 201 PRO A C 1
ATOM 1604 O O . PRO A 1 201 ? 11.209 4.795 -1.993 1.00 75.00 201 PRO A O 1
ATOM 1607 N N . GLY A 1 202 ? 9.412 3.947 -0.955 1.00 75.50 202 GLY A N 1
ATOM 1608 C CA . GLY A 1 202 ? 8.508 5.073 -1.226 1.00 75.50 202 GLY A CA 1
ATOM 1609 C C . GLY A 1 202 ? 7.592 4.911 -2.441 1.00 75.50 202 GLY A C 1
ATOM 1610 O O . GLY A 1 202 ? 6.609 5.641 -2.523 1.00 75.50 202 GLY A O 1
ATOM 1611 N N . GLU A 1 203 ? 7.844 3.935 -3.311 1.00 86.25 203 GLU A N 1
ATOM 1612 C CA . GLU A 1 203 ? 7.028 3.662 -4.500 1.00 86.25 203 GLU A CA 1
ATOM 1613 C C . GLU A 1 203 ? 6.953 2.161 -4.811 1.00 86.25 203 GLU A C 1
ATOM 1615 O O . GLU A 1 203 ? 7.711 1.355 -4.265 1.00 86.25 203 GLU A O 1
ATOM 1620 N N . ILE A 1 204 ? 6.011 1.788 -5.671 1.00 86.75 204 ILE A N 1
ATOM 1621 C CA . ILE A 1 204 ? 5.861 0.447 -6.229 1.00 86.75 204 ILE A CA 1
ATOM 1622 C C . ILE A 1 204 ? 5.902 0.576 -7.740 1.00 86.75 204 ILE A C 1
ATOM 1624 O O . ILE A 1 204 ? 5.066 1.248 -8.339 1.00 86.75 204 ILE A O 1
ATOM 1628 N N . SER A 1 205 ? 6.879 -0.081 -8.348 1.00 86.12 205 SER A N 1
ATOM 1629 C CA . SER A 1 205 ? 7.143 0.032 -9.775 1.00 86.12 205 SER A CA 1
ATOM 1630 C C . SER A 1 205 ? 6.720 -1.245 -10.497 1.00 86.12 205 SER A C 1
ATOM 1632 O O . SER A 1 205 ? 7.147 -2.343 -10.145 1.00 86.12 205 SER A O 1
ATOM 1634 N N . ILE A 1 20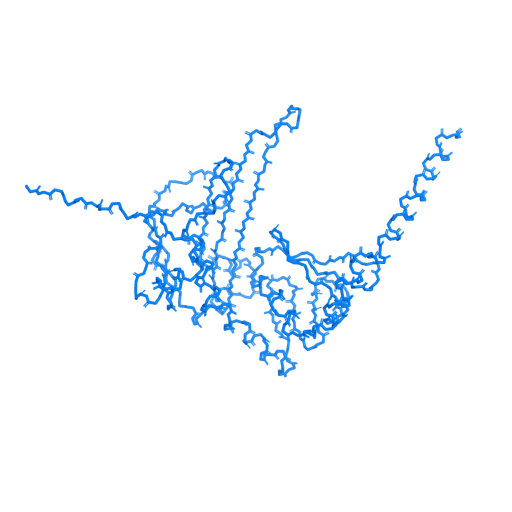6 ? 5.882 -1.109 -11.520 1.00 85.44 206 ILE A N 1
ATOM 1635 C CA . ILE A 1 206 ? 5.342 -2.191 -12.345 1.00 85.44 206 ILE A CA 1
ATOM 1636 C C . ILE A 1 206 ? 5.936 -2.062 -13.746 1.00 85.44 206 ILE A C 1
ATOM 1638 O O . ILE A 1 206 ? 5.609 -1.147 -14.501 1.00 85.44 206 ILE A O 1
ATOM 1642 N N . TYR A 1 207 ? 6.823 -2.984 -14.103 1.00 82.12 207 TYR A N 1
ATOM 1643 C CA . TYR A 1 207 ? 7.552 -2.975 -15.368 1.00 82.12 207 TYR A CA 1
ATOM 1644 C C . TYR A 1 207 ? 6.991 -4.022 -16.326 1.00 82.12 207 TYR A C 1
ATOM 1646 O O . TYR A 1 207 ? 6.787 -5.159 -15.911 1.00 82.12 207 TYR A O 1
ATOM 1654 N N . PRO A 1 208 ? 6.794 -3.716 -17.617 1.00 78.81 208 PRO A N 1
ATOM 1655 C CA . PRO A 1 208 ? 6.579 -4.762 -18.604 1.00 78.81 208 PRO A CA 1
ATOM 1656 C C . PRO A 1 208 ? 7.862 -5.588 -18.763 1.00 78.81 208 PRO A C 1
ATOM 1658 O O . PRO A 1 208 ? 8.945 -5.038 -18.964 1.00 78.81 208 PRO A O 1
ATOM 1661 N N . ILE A 1 209 ? 7.734 -6.912 -18.726 1.00 77.25 209 ILE A N 1
ATOM 1662 C CA . ILE A 1 209 ? 8.846 -7.840 -18.972 1.00 77.25 209 ILE A CA 1
ATOM 1663 C C . ILE A 1 209 ? 9.282 -7.749 -20.447 1.00 77.25 209 ILE A C 1
ATOM 1665 O O . ILE A 1 209 ? 10.470 -7.745 -20.771 1.00 77.25 209 ILE A O 1
ATOM 1669 N N . LYS A 1 210 ? 8.312 -7.606 -21.363 1.00 70.31 210 LYS A N 1
ATOM 1670 C CA . LYS A 1 210 ? 8.548 -7.524 -22.812 1.00 70.31 210 LYS A CA 1
ATOM 1671 C C . LYS A 1 210 ? 8.185 -6.153 -23.375 1.00 70.31 210 LYS A C 1
ATOM 1673 O O . LYS A 1 210 ? 7.072 -5.664 -23.202 1.00 70.31 210 LYS A O 1
ATOM 1678 N N . GLY A 1 211 ? 9.100 -5.601 -24.172 1.00 63.34 211 GLY A N 1
ATOM 1679 C CA . GLY A 1 211 ? 8.909 -4.359 -24.924 1.00 63.34 211 GLY A CA 1
ATOM 1680 C C . GLY A 1 211 ? 9.576 -3.138 -24.288 1.00 63.34 211 GLY A C 1
ATOM 1681 O O . GLY A 1 211 ? 9.851 -3.092 -23.096 1.00 63.34 211 GLY A O 1
ATOM 1682 N N . PHE A 1 212 ? 9.863 -2.133 -25.118 1.00 53.91 212 PHE A N 1
ATOM 1683 C CA . PHE A 1 212 ? 10.453 -0.863 -24.692 1.00 53.91 212 PHE A CA 1
ATOM 1684 C C . PHE A 1 212 ? 9.346 0.093 -24.240 1.00 53.91 212 PHE A C 1
ATOM 1686 O O . PHE A 1 212 ? 8.924 0.976 -24.988 1.00 53.91 212 PHE A O 1
ATOM 1693 N N . ARG A 1 213 ? 8.806 -0.119 -23.041 1.00 63.84 213 ARG A N 1
ATOM 1694 C CA . ARG A 1 213 ? 7.912 0.854 -22.408 1.00 63.84 213 ARG A CA 1
ATOM 1695 C C . ARG A 1 213 ? 8.348 1.086 -20.977 1.00 63.84 213 ARG A C 1
ATOM 1697 O O . ARG A 1 213 ? 8.735 0.143 -20.295 1.00 63.84 213 ARG A O 1
ATOM 1704 N N . GLY A 1 214 ? 8.319 2.353 -20.568 1.00 65.31 214 GLY A N 1
ATOM 1705 C CA . GLY A 1 214 ? 8.550 2.724 -19.178 1.00 65.31 214 GLY A CA 1
ATOM 1706 C C . GLY A 1 214 ? 7.552 1.991 -18.288 1.00 65.31 214 GLY A C 1
ATOM 1707 O O . GLY A 1 214 ? 6.389 1.845 -18.667 1.00 65.31 214 GLY A O 1
ATOM 1708 N N . GLY A 1 215 ? 8.028 1.487 -17.152 1.00 73.31 215 GLY A N 1
ATOM 1709 C CA . GLY A 1 215 ? 7.145 0.959 -16.121 1.00 73.31 215 GLY A CA 1
ATOM 1710 C C . GLY A 1 215 ? 6.224 2.048 -15.574 1.00 73.31 215 GLY A C 1
ATOM 1711 O O . GLY A 1 215 ? 6.451 3.241 -15.793 1.00 73.31 215 GLY A O 1
ATOM 1712 N N . VAL A 1 216 ? 5.181 1.629 -14.869 1.00 79.38 216 VAL A N 1
ATOM 1713 C CA . VAL A 1 216 ? 4.360 2.529 -14.062 1.00 79.38 216 VAL A CA 1
ATOM 1714 C C . VAL A 1 216 ? 4.904 2.516 -12.646 1.00 79.38 216 VAL A C 1
ATOM 1716 O O . VAL A 1 216 ? 5.025 1.448 -12.055 1.00 79.38 216 VAL A O 1
ATOM 1719 N N . SER A 1 217 ? 5.218 3.687 -12.108 1.00 82.12 217 SER A N 1
ATOM 1720 C CA . SER A 1 217 ? 5.603 3.845 -10.708 1.00 82.12 217 SER A CA 1
ATOM 1721 C C . SER A 1 217 ? 4.446 4.467 -9.946 1.00 82.12 217 SER A C 1
ATOM 1723 O O . SER A 1 217 ? 3.895 5.486 -10.360 1.00 82.12 217 SER A O 1
ATOM 1725 N N . LEU A 1 218 ? 4.070 3.818 -8.853 1.00 81.06 218 LEU A N 1
ATOM 1726 C CA . LEU A 1 218 ? 2.958 4.193 -7.996 1.00 81.06 218 LEU A CA 1
ATOM 1727 C C . LEU A 1 218 ? 3.528 4.665 -6.672 1.00 81.06 218 LEU A C 1
ATOM 1729 O O . LEU A 1 218 ? 4.254 3.926 -6.002 1.00 81.06 218 LEU A O 1
ATOM 1733 N N . ASP A 1 219 ? 3.209 5.893 -6.286 1.00 82.00 219 ASP A N 1
ATOM 1734 C CA . ASP A 1 219 ? 3.609 6.404 -4.983 1.00 82.00 219 ASP A CA 1
ATOM 1735 C C . ASP A 1 219 ? 2.933 5.561 -3.888 1.00 82.00 219 ASP A C 1
ATOM 1737 O O . ASP A 1 219 ? 1.754 5.230 -3.985 1.00 82.00 219 ASP A O 1
ATOM 1741 N N . LYS A 1 220 ? 3.644 5.217 -2.807 1.00 84.31 220 LYS A N 1
ATOM 1742 C CA . LYS A 1 220 ? 3.024 4.534 -1.651 1.00 84.31 220 LYS A CA 1
ATOM 1743 C C . LYS A 1 220 ? 2.027 5.417 -0.881 1.00 84.31 220 LYS A C 1
ATOM 1745 O O . LYS A 1 220 ? 1.399 4.943 0.065 1.00 84.31 220 LYS A O 1
ATOM 1750 N N . ASN A 1 221 ? 1.902 6.687 -1.270 1.00 76.31 221 ASN A N 1
ATOM 1751 C CA . ASN A 1 221 ? 0.799 7.571 -0.905 1.00 76.31 221 ASN A CA 1
ATOM 1752 C C . ASN A 1 221 ? -0.519 7.222 -1.610 1.00 76.31 221 ASN A C 1
ATOM 1754 O O . ASN A 1 221 ? -1.571 7.656 -1.164 1.00 76.31 221 ASN A O 1
ATOM 1758 N N . CYS A 1 222 ? -0.496 6.448 -2.689 1.00 80.81 222 CYS A N 1
ATOM 1759 C CA . CYS A 1 222 ? -1.733 5.995 -3.297 1.00 80.81 222 CYS A CA 1
ATOM 1760 C C . CYS A 1 222 ? -2.422 4.994 -2.345 1.00 80.81 222 CYS A C 1
ATOM 1762 O O . CYS A 1 222 ? -1.758 4.066 -1.855 1.00 80.81 222 CYS A O 1
ATOM 1764 N N . PRO A 1 223 ? -3.729 5.157 -2.058 1.00 85.88 223 PRO A N 1
ATOM 1765 C CA . PRO A 1 223 ? -4.482 4.202 -1.254 1.00 85.88 223 PRO A CA 1
ATOM 1766 C C . PRO A 1 223 ? -4.297 2.778 -1.783 1.00 85.88 223 PRO A C 1
ATOM 1768 O O . PRO A 1 223 ? -4.313 2.562 -2.989 1.00 85.88 223 PRO A O 1
ATOM 1771 N N . ASN A 1 224 ? -4.085 1.816 -0.882 1.00 89.06 224 ASN A N 1
ATOM 1772 C CA . ASN A 1 224 ? -3.921 0.387 -1.168 1.00 89.06 224 ASN A CA 1
ATOM 1773 C C . ASN A 1 224 ? -2.730 0.004 -2.071 1.00 89.06 224 ASN A C 1
ATOM 1775 O O . ASN A 1 224 ? -2.532 -1.184 -2.341 1.00 89.06 224 ASN A O 1
ATOM 1779 N N . ALA A 1 225 ? -1.855 0.943 -2.456 1.00 87.44 225 ALA A N 1
ATOM 1780 C CA . ALA A 1 225 ? -0.691 0.639 -3.288 1.00 87.44 225 ALA A CA 1
ATOM 1781 C C . ALA A 1 225 ? 0.191 -0.464 -2.679 1.00 87.44 225 ALA A C 1
ATOM 1783 O O . ALA A 1 225 ? 0.614 -1.377 -3.385 1.00 87.44 225 ALA A O 1
ATOM 1784 N N . MET A 1 226 ? 0.399 -0.453 -1.357 1.00 88.62 226 MET A N 1
ATOM 1785 C CA . MET A 1 226 ? 1.175 -1.474 -0.632 1.00 88.62 226 MET A CA 1
ATOM 1786 C C . MET A 1 226 ? 0.642 -2.905 -0.768 1.00 88.62 226 MET A C 1
ATOM 1788 O O . MET A 1 226 ? 1.387 -3.843 -0.487 1.00 88.62 226 MET A O 1
ATOM 1792 N N . LEU A 1 227 ? -0.611 -3.092 -1.193 1.00 90.94 227 LEU A N 1
ATOM 1793 C CA . LEU A 1 227 ? -1.200 -4.414 -1.398 1.00 90.94 227 LEU A CA 1
ATOM 1794 C C . LEU A 1 227 ? -0.721 -5.055 -2.709 1.00 90.94 227 LEU A C 1
ATOM 1796 O O . LEU A 1 227 ? -0.712 -6.281 -2.824 1.00 90.94 227 LEU A O 1
ATOM 1800 N N . LEU A 1 228 ? -0.274 -4.256 -3.687 1.00 88.44 228 LEU A N 1
ATOM 1801 C CA . LEU A 1 228 ? 0.074 -4.722 -5.034 1.00 88.44 228 LEU A CA 1
ATOM 1802 C C . LEU A 1 228 ? 1.132 -5.834 -5.071 1.00 88.44 228 LEU A C 1
ATOM 1804 O O . LEU A 1 228 ? 0.912 -6.804 -5.798 1.00 88.44 228 LEU A O 1
ATOM 1808 N N . PRO A 1 229 ? 2.241 -5.788 -4.305 1.00 89.56 229 PRO A N 1
ATOM 1809 C CA . PRO A 1 229 ? 3.211 -6.879 -4.303 1.00 89.56 229 PRO A CA 1
ATOM 1810 C C . PRO A 1 229 ? 2.606 -8.190 -3.786 1.00 89.56 229 PRO A C 1
ATOM 1812 O O . PRO A 1 229 ? 2.938 -9.268 -4.279 1.00 89.56 229 PRO A O 1
ATOM 1815 N N . VAL A 1 230 ? 1.691 -8.118 -2.813 1.00 91.12 230 VAL A N 1
ATOM 1816 C CA . VAL A 1 230 ? 1.016 -9.301 -2.261 1.00 91.12 230 VAL A CA 1
ATOM 1817 C C . VAL A 1 230 ? -0.012 -9.848 -3.249 1.00 91.12 230 VAL A C 1
ATOM 1819 O O . VAL A 1 230 ? -0.045 -11.056 -3.482 1.00 91.12 230 VAL A O 1
ATOM 1822 N N . LEU A 1 231 ? -0.782 -8.973 -3.899 1.00 89.69 231 LEU A N 1
ATOM 1823 C CA . LEU A 1 231 ? -1.727 -9.341 -4.955 1.00 89.69 231 LEU A CA 1
ATOM 1824 C C . LEU A 1 231 ? -1.015 -9.979 -6.152 1.00 89.69 231 LEU A C 1
ATOM 1826 O O . LEU A 1 231 ? -1.391 -11.070 -6.575 1.00 89.69 231 LEU A O 1
ATOM 1830 N N . TYR A 1 232 ? 0.068 -9.365 -6.637 1.00 89.50 232 TYR A N 1
ATOM 1831 C CA . TYR A 1 232 ? 0.923 -9.934 -7.681 1.00 89.50 232 TYR A CA 1
ATOM 1832 C C . TYR A 1 232 ? 1.399 -11.333 -7.294 1.00 89.50 232 TYR A C 1
ATOM 1834 O O . TYR A 1 232 ? 1.306 -12.272 -8.083 1.00 89.50 232 TYR A O 1
ATOM 1842 N N . ASN A 1 233 ? 1.844 -11.501 -6.048 1.00 90.62 233 ASN A N 1
ATOM 1843 C CA . ASN A 1 233 ? 2.302 -12.786 -5.548 1.00 90.62 233 ASN A CA 1
ATOM 1844 C C . ASN A 1 233 ? 1.202 -13.849 -5.448 1.00 90.62 233 ASN A C 1
ATOM 1846 O O . ASN A 1 233 ? 1.502 -15.033 -5.614 1.00 90.62 233 ASN A O 1
ATOM 1850 N N . ALA A 1 234 ? -0.031 -13.450 -5.149 1.00 90.00 234 ALA A N 1
ATOM 1851 C CA . ALA A 1 234 ? -1.179 -14.346 -5.069 1.00 90.00 234 ALA A CA 1
ATOM 1852 C C . ALA A 1 234 ? -1.724 -14.739 -6.454 1.00 90.00 234 ALA A C 1
ATOM 1854 O O . ALA A 1 234 ? -2.315 -15.809 -6.596 1.00 90.00 234 ALA A O 1
ATOM 1855 N N . LEU A 1 235 ? -1.523 -13.886 -7.462 1.00 88.62 235 LEU A N 1
ATOM 1856 C CA . LEU A 1 235 ? -2.053 -14.041 -8.821 1.00 88.62 235 LEU A CA 1
ATOM 1857 C C . LEU A 1 235 ? -1.020 -14.589 -9.822 1.00 88.62 235 LEU A C 1
ATOM 1859 O O . LEU A 1 235 ? -1.348 -14.805 -10.987 1.00 88.62 235 LEU A O 1
ATOM 1863 N N . THR A 1 236 ? 0.210 -14.858 -9.375 1.00 88.44 236 THR A N 1
ATOM 1864 C CA . THR A 1 236 ? 1.280 -15.456 -10.187 1.00 88.44 236 THR A CA 1
ATOM 1865 C C . THR A 1 236 ? 1.808 -16.754 -9.594 1.00 88.44 236 THR A C 1
ATOM 1867 O O . THR A 1 236 ? 1.855 -16.951 -8.377 1.00 88.44 236 THR A O 1
ATOM 1870 N N . THR A 1 237 ? 2.260 -17.658 -10.464 1.00 87.56 237 THR A N 1
ATOM 1871 C CA . THR A 1 237 ? 2.972 -18.862 -10.029 1.00 87.56 237 THR A CA 1
ATOM 1872 C C . THR A 1 237 ? 4.420 -18.527 -9.640 1.00 87.56 237 THR A C 1
ATOM 1874 O O . THR A 1 237 ? 5.001 -17.560 -10.144 1.00 87.56 237 THR A O 1
ATOM 1877 N N . PRO A 1 238 ? 5.066 -19.323 -8.763 1.00 87.81 238 PRO A N 1
ATOM 1878 C CA . PRO A 1 238 ? 6.494 -19.170 -8.473 1.00 87.81 238 PRO A CA 1
ATOM 1879 C C . PRO A 1 238 ? 7.378 -19.193 -9.727 1.00 87.81 238 PRO A C 1
ATOM 1881 O O . PRO A 1 238 ? 8.344 -18.444 -9.801 1.00 87.81 238 PRO A O 1
ATOM 1884 N N . GLU A 1 239 ? 7.021 -20.009 -10.719 1.00 86.69 239 GLU A N 1
ATOM 1885 C CA . GLU A 1 239 ? 7.739 -20.135 -11.994 1.00 86.69 239 GLU A CA 1
ATOM 1886 C C . GLU A 1 239 ? 7.647 -18.852 -12.826 1.00 86.69 239 GLU A C 1
ATOM 1888 O O . GLU A 1 239 ? 8.658 -18.383 -13.344 1.00 86.69 239 GLU A O 1
ATOM 1893 N N . GLN A 1 240 ? 6.458 -18.243 -12.903 1.00 85.06 240 GLN A N 1
ATOM 1894 C CA . GLN A 1 240 ? 6.260 -16.960 -13.583 1.00 85.06 240 GLN A CA 1
ATOM 1895 C C . GLN A 1 240 ? 7.098 -15.855 -12.937 1.00 85.06 240 GLN A C 1
ATOM 1897 O O . GLN A 1 240 ? 7.761 -15.097 -13.641 1.00 85.06 240 GLN A O 1
ATOM 1902 N N . ARG A 1 241 ? 7.132 -15.802 -11.600 1.00 87.75 241 ARG A N 1
ATOM 1903 C CA . ARG A 1 241 ? 7.955 -14.825 -10.872 1.00 87.75 241 ARG A CA 1
ATOM 1904 C C . ARG A 1 241 ? 9.447 -15.054 -11.072 1.00 87.75 241 ARG A C 1
ATOM 1906 O O . ARG A 1 241 ? 10.158 -14.097 -11.340 1.00 87.75 241 ARG A O 1
ATOM 1913 N N . ALA A 1 242 ? 9.906 -16.303 -11.002 1.00 85.44 242 ALA A N 1
ATOM 1914 C CA . ALA A 1 242 ? 11.309 -16.636 -11.233 1.00 85.44 242 ALA A CA 1
ATOM 1915 C C . ALA A 1 242 ? 11.754 -16.262 -12.657 1.00 85.44 242 ALA A C 1
ATOM 1917 O O . ALA A 1 242 ? 12.833 -15.699 -12.829 1.00 85.44 242 ALA A O 1
ATOM 1918 N N . SER A 1 243 ? 10.900 -16.509 -13.657 1.00 84.00 243 SER A N 1
ATOM 1919 C CA . SER A 1 243 ? 11.137 -16.079 -15.039 1.00 84.00 243 SER A CA 1
ATOM 1920 C C . SER A 1 243 ? 11.206 -14.554 -15.148 1.00 84.00 243 SER A C 1
ATOM 1922 O O . SER A 1 243 ? 12.107 -14.031 -15.796 1.00 84.00 243 SER A O 1
ATOM 1924 N N . ALA A 1 244 ? 10.294 -13.831 -14.490 1.00 83.75 244 ALA A N 1
ATOM 1925 C CA . ALA A 1 244 ? 10.297 -12.370 -14.471 1.00 83.75 244 ALA A CA 1
ATOM 1926 C C . ALA A 1 244 ? 11.564 -11.800 -13.803 1.00 83.75 244 ALA A C 1
ATOM 1928 O O . ALA A 1 244 ? 12.186 -10.884 -14.340 1.00 83.75 244 ALA A O 1
ATOM 1929 N N . ASP A 1 245 ? 11.976 -12.370 -12.667 1.00 83.81 245 ASP A N 1
ATOM 1930 C CA . ASP A 1 245 ? 13.207 -12.004 -11.959 1.00 83.81 245 ASP A CA 1
ATOM 1931 C C . ASP A 1 245 ? 14.454 -12.254 -12.817 1.00 83.81 245 ASP A C 1
ATOM 1933 O O . ASP A 1 245 ? 15.387 -11.449 -12.813 1.00 83.81 245 ASP A O 1
ATOM 1937 N N . GLU A 1 246 ? 14.498 -13.371 -13.549 1.00 84.69 246 GLU A N 1
ATOM 1938 C CA . GLU A 1 246 ? 15.605 -13.693 -14.448 1.00 84.69 246 GLU A CA 1
ATOM 1939 C C . GLU A 1 246 ? 15.670 -12.729 -15.638 1.00 84.69 246 GLU A C 1
ATOM 1941 O O . GLU A 1 246 ? 16.741 -12.183 -15.913 1.00 84.69 246 GLU A O 1
ATOM 1946 N N . GLU A 1 247 ? 14.536 -12.442 -16.285 1.00 82.00 247 GLU A N 1
ATOM 1947 C CA . GLU A 1 247 ? 14.465 -11.486 -17.398 1.00 82.00 247 GLU A CA 1
ATOM 1948 C C . GLU A 1 247 ? 14.833 -10.053 -16.966 1.00 82.00 247 GLU A C 1
ATOM 1950 O O . GLU A 1 247 ? 15.440 -9.309 -17.737 1.00 82.00 247 GLU A O 1
ATOM 1955 N N . MET A 1 248 ? 14.550 -9.668 -15.718 1.00 82.31 248 MET A N 1
ATOM 1956 C CA . MET A 1 248 ? 14.885 -8.339 -15.193 1.00 82.31 248 MET A CA 1
ATOM 1957 C C . MET A 1 248 ? 16.352 -8.176 -14.761 1.00 82.31 248 MET A C 1
ATOM 1959 O O . MET A 1 248 ? 16.791 -7.040 -14.565 1.00 82.31 248 MET A O 1
ATOM 1963 N N . LYS A 1 249 ? 17.142 -9.257 -14.648 1.00 82.62 249 LYS A N 1
ATOM 1964 C CA . LYS A 1 249 ? 18.596 -9.158 -14.388 1.00 82.62 249 LYS A CA 1
ATOM 1965 C C . LYS A 1 249 ? 19.369 -8.567 -15.569 1.00 82.62 249 LYS A C 1
ATOM 1967 O O . LYS A 1 249 ? 20.354 -7.867 -15.349 1.00 82.62 249 LYS A O 1
ATOM 1972 N N . ASP A 1 250 ? 18.929 -8.837 -16.797 1.00 77.69 250 ASP A N 1
ATOM 1973 C CA . ASP A 1 250 ? 19.446 -8.231 -18.033 1.00 77.69 250 ASP A CA 1
ATOM 1974 C C . ASP A 1 250 ? 18.261 -7.716 -18.865 1.00 77.69 250 ASP A C 1
ATOM 1976 O O . ASP A 1 250 ? 17.852 -8.363 -19.837 1.00 77.69 250 ASP A O 1
ATOM 1980 N N . PRO A 1 251 ? 17.665 -6.575 -18.465 1.00 72.81 251 PRO A N 1
ATOM 1981 C CA . PRO A 1 251 ? 16.408 -6.139 -19.035 1.00 72.81 251 PRO A CA 1
ATOM 1982 C C . PRO A 1 251 ? 16.560 -5.924 -20.546 1.00 72.81 251 PRO A C 1
ATOM 1984 O O . PRO A 1 251 ? 17.443 -5.169 -20.973 1.00 72.81 251 PRO A O 1
ATOM 1987 N N . PRO A 1 252 ? 15.686 -6.498 -21.390 1.00 69.62 252 PRO A N 1
ATOM 1988 C CA . PRO A 1 252 ? 15.831 -6.394 -22.840 1.00 69.62 252 PRO A CA 1
ATOM 1989 C C . PRO A 1 252 ? 15.817 -4.941 -23.338 1.00 69.62 252 PRO A C 1
ATOM 1991 O O . PRO A 1 252 ? 16.448 -4.622 -24.346 1.00 69.62 252 PRO A O 1
ATOM 1994 N N . TRP A 1 253 ? 15.146 -4.037 -22.618 1.00 71.88 253 TRP A N 1
ATOM 1995 C CA . TRP A 1 253 ? 15.128 -2.603 -22.912 1.00 71.88 253 TRP A CA 1
ATOM 1996 C C . TRP A 1 253 ? 16.469 -1.901 -22.640 1.00 71.88 253 TRP A C 1
ATOM 1998 O O . TRP A 1 253 ? 16.781 -0.930 -23.329 1.00 71.88 253 TRP A O 1
ATOM 2008 N N . LEU A 1 254 ? 17.297 -2.397 -21.712 1.00 76.06 254 LEU A N 1
ATOM 2009 C CA . LEU A 1 254 ? 18.586 -1.790 -21.362 1.00 76.06 254 LEU A CA 1
ATOM 2010 C C . LEU A 1 254 ? 19.549 -1.799 -22.556 1.00 76.06 254 LEU A C 1
ATOM 2012 O O . LEU A 1 254 ? 20.248 -0.817 -22.803 1.00 76.06 254 LEU A O 1
ATOM 2016 N N . LYS A 1 255 ? 19.516 -2.866 -23.364 1.00 78.75 255 LYS A N 1
ATOM 2017 C CA . LYS A 1 255 ? 20.299 -2.984 -24.607 1.00 78.75 255 LYS A CA 1
ATOM 2018 C C . LYS A 1 255 ? 19.942 -1.888 -25.611 1.00 78.75 255 LYS A C 1
ATOM 2020 O O . LYS A 1 255 ? 20.832 -1.303 -26.224 1.00 78.75 255 LYS A O 1
ATOM 2025 N N . TRP A 1 256 ? 18.656 -1.564 -25.734 1.00 77.75 256 TRP A N 1
ATOM 2026 C CA . TRP A 1 256 ? 18.178 -0.493 -26.610 1.00 77.75 256 TRP A CA 1
ATOM 2027 C C . TRP A 1 256 ? 18.541 0.899 -26.086 1.00 77.75 256 TRP A C 1
ATOM 2029 O O . TRP A 1 256 ? 18.904 1.760 -26.885 1.00 77.75 256 TRP A O 1
ATOM 2039 N N . VAL A 1 257 ? 18.518 1.112 -24.764 1.00 77.81 257 VAL A N 1
ATOM 2040 C CA . VAL A 1 257 ? 18.995 2.366 -24.151 1.00 77.81 257 VAL A CA 1
ATOM 2041 C C . VAL A 1 257 ? 20.484 2.565 -24.420 1.00 77.81 257 VAL A C 1
ATOM 2043 O O . VAL A 1 257 ? 20.875 3.625 -24.903 1.00 77.81 257 VAL A O 1
ATOM 2046 N N . ILE A 1 258 ? 21.310 1.544 -24.166 1.00 82.12 258 ILE A N 1
ATOM 2047 C CA . ILE A 1 258 ? 22.758 1.599 -24.415 1.00 82.12 258 ILE A CA 1
ATOM 2048 C C . ILE A 1 258 ? 23.027 1.900 -25.891 1.00 82.12 258 ILE A C 1
ATOM 2050 O O . ILE A 1 258 ? 23.811 2.795 -26.201 1.00 82.12 258 ILE A O 1
ATOM 2054 N N . LEU A 1 259 ? 22.341 1.207 -26.803 1.00 86.56 259 LEU A N 1
ATOM 2055 C CA . LEU A 1 259 ? 22.477 1.450 -28.236 1.00 86.56 259 LEU A CA 1
ATOM 2056 C C . LEU A 1 259 ? 22.076 2.885 -28.613 1.00 86.56 259 LEU A C 1
ATOM 2058 O O . LEU A 1 259 ? 22.807 3.547 -29.346 1.00 86.56 259 LEU A O 1
ATOM 2062 N N . GLY A 1 260 ? 20.958 3.387 -28.082 1.00 83.19 260 GLY A N 1
ATOM 2063 C CA . GLY A 1 260 ? 20.505 4.760 -28.309 1.00 83.19 260 GLY A CA 1
ATOM 2064 C C . GLY A 1 260 ? 21.519 5.800 -27.829 1.00 83.19 260 GLY A C 1
ATOM 2065 O O . GLY A 1 260 ? 21.849 6.723 -28.571 1.00 83.19 260 GLY A O 1
ATOM 2066 N N . VAL A 1 261 ? 22.081 5.616 -26.629 1.00 86.44 261 VAL A N 1
ATOM 2067 C CA . VAL A 1 261 ? 23.137 6.487 -26.090 1.00 86.44 261 VAL A CA 1
ATOM 2068 C C . VAL A 1 261 ? 24.380 6.454 -26.979 1.00 86.44 261 VAL A C 1
ATOM 2070 O O . VAL A 1 261 ? 24.910 7.512 -27.310 1.00 86.44 261 VAL A O 1
ATOM 2073 N N . LEU A 1 262 ? 24.824 5.272 -27.419 1.00 90.88 262 LEU A N 1
ATOM 2074 C CA . LEU A 1 262 ? 25.982 5.139 -28.310 1.00 90.88 262 LEU A CA 1
ATOM 2075 C C . LEU A 1 262 ? 25.769 5.858 -29.648 1.00 90.88 262 LEU A C 1
ATOM 2077 O O . LEU A 1 262 ? 26.681 6.531 -30.127 1.00 90.88 262 LEU A O 1
ATOM 2081 N N . VAL A 1 263 ? 24.568 5.767 -30.225 1.00 91.69 263 VAL A N 1
ATOM 2082 C CA . VAL A 1 263 ? 24.215 6.484 -31.460 1.00 91.69 263 VAL A CA 1
ATOM 2083 C C . VAL A 1 263 ? 24.252 7.998 -31.245 1.00 91.69 263 VAL A C 1
ATOM 2085 O O . VAL A 1 263 ? 24.850 8.710 -32.050 1.00 91.69 263 VAL A O 1
ATOM 2088 N N . VAL A 1 264 ? 23.677 8.502 -30.147 1.00 88.81 264 VAL A N 1
ATOM 2089 C CA . VAL A 1 264 ? 23.710 9.939 -29.820 1.00 88.81 264 VAL A CA 1
ATOM 2090 C C . VAL A 1 264 ? 25.147 10.426 -29.626 1.00 88.81 264 VAL A C 1
ATOM 2092 O O . VAL A 1 264 ? 25.523 11.447 -30.197 1.00 88.81 264 VAL A O 1
ATOM 2095 N N . VAL A 1 265 ? 25.973 9.684 -28.883 1.00 90.81 265 VAL A N 1
ATOM 2096 C CA . VAL A 1 265 ? 27.392 10.018 -28.682 1.00 90.81 265 VAL A CA 1
ATOM 2097 C C . VAL A 1 265 ? 28.141 10.047 -30.015 1.00 90.81 265 VAL A C 1
ATOM 2099 O O . VAL A 1 265 ? 28.880 10.996 -30.268 1.00 90.81 265 VAL A O 1
ATOM 2102 N N . ALA A 1 266 ? 27.922 9.065 -30.895 1.00 89.12 266 ALA A N 1
ATOM 2103 C CA . ALA A 1 266 ? 28.554 9.030 -32.213 1.00 89.12 266 ALA A CA 1
ATOM 2104 C C . ALA A 1 266 ? 28.176 10.249 -33.073 1.00 89.12 266 ALA A C 1
ATOM 2106 O O . ALA A 1 266 ? 29.046 10.836 -33.716 1.00 89.12 266 ALA A O 1
ATOM 2107 N N . ILE A 1 267 ? 26.906 10.671 -33.042 1.00 90.62 267 ILE A N 1
ATOM 2108 C CA . ILE A 1 267 ? 26.435 11.877 -33.741 1.00 90.62 267 ILE A CA 1
ATOM 2109 C C . ILE A 1 267 ? 27.103 13.132 -33.168 1.00 90.62 267 ILE A C 1
ATOM 2111 O O . ILE A 1 267 ? 27.609 13.951 -33.930 1.00 90.62 267 ILE A O 1
ATOM 2115 N N . VAL A 1 268 ? 27.148 13.278 -31.840 1.00 88.94 268 VAL A N 1
ATOM 2116 C CA . VAL A 1 268 ? 27.779 14.436 -31.184 1.00 88.94 268 VAL A CA 1
ATOM 2117 C C . VAL A 1 268 ? 29.268 14.524 -31.526 1.00 88.94 268 VAL A C 1
ATOM 2119 O O . VAL A 1 268 ? 29.752 15.605 -31.853 1.00 88.94 268 VAL A O 1
ATOM 2122 N N . VAL A 1 269 ? 29.988 13.398 -31.511 1.00 90.06 269 VAL A N 1
ATOM 2123 C CA . VAL A 1 269 ? 31.405 13.352 -31.905 1.00 90.06 269 VAL A CA 1
ATOM 2124 C C . VAL A 1 269 ? 31.578 13.737 -33.374 1.00 90.06 269 VAL A C 1
ATOM 2126 O O . VAL A 1 269 ? 32.452 14.539 -33.683 1.00 90.06 269 VAL A O 1
ATOM 2129 N N . ALA A 1 270 ? 30.735 13.225 -34.275 1.00 86.88 270 ALA A N 1
ATOM 2130 C CA . ALA A 1 270 ? 30.803 13.574 -35.693 1.00 86.88 270 ALA A CA 1
ATOM 2131 C C . ALA A 1 270 ? 30.556 15.073 -35.943 1.00 86.88 270 ALA A C 1
ATOM 2133 O O . ALA A 1 270 ? 31.236 15.666 -36.774 1.00 86.88 270 ALA A O 1
ATOM 2134 N N . VAL A 1 271 ? 29.629 15.691 -35.202 1.00 87.19 271 VAL A N 1
ATOM 2135 C CA . VAL A 1 271 ? 29.340 17.133 -35.290 1.00 87.19 271 VAL A CA 1
ATOM 2136 C C . VAL A 1 271 ? 30.478 17.987 -34.725 1.00 87.19 271 VAL A C 1
ATOM 2138 O O . VAL A 1 271 ? 30.742 19.051 -35.263 1.00 87.19 271 VAL A O 1
ATOM 2141 N N . LEU A 1 272 ? 31.162 17.543 -33.667 1.00 79.88 272 LEU A N 1
ATOM 2142 C CA . LEU A 1 272 ? 32.278 18.286 -33.060 1.00 79.88 272 LEU A CA 1
ATOM 2143 C C . LEU A 1 272 ? 33.588 18.214 -33.861 1.00 79.88 272 LEU A C 1
ATOM 2145 O O . LEU A 1 272 ? 34.494 19.005 -33.609 1.00 79.88 272 LEU A O 1
ATOM 2149 N N . VAL A 1 273 ? 33.716 17.241 -34.765 1.00 81.25 273 VAL A N 1
ATOM 2150 C CA . VAL A 1 273 ? 34.910 17.038 -35.604 1.00 81.25 273 VAL A CA 1
ATOM 2151 C C . VAL A 1 273 ? 34.790 17.750 -36.966 1.00 81.25 273 VAL A C 1
ATOM 2153 O O . VAL A 1 273 ? 35.789 17.866 -37.676 1.00 81.25 273 VAL A O 1
ATOM 2156 N N . LEU A 1 274 ? 33.599 18.247 -37.318 1.00 71.75 274 LEU A N 1
ATOM 2157 C CA . LEU A 1 274 ? 33.322 19.065 -38.509 1.00 71.75 274 LEU A CA 1
ATOM 2158 C C . LEU A 1 274 ? 33.458 20.563 -38.209 1.00 71.75 274 LEU A C 1
ATOM 2160 O O . LEU A 1 274 ? 33.951 21.276 -39.112 1.00 71.75 274 LEU A O 1
#

Radius of gyration: 22.83 Å; chains: 1; bounding box: 54×48×88 Å

Secondary structure (DSSP, 8-state):
----------S---SHHHHHHHHTSS--EEES--------SS---------EEE-SSEEEETTEEEEGGG--EEEEEEEEEEEEPSSTT-EEEEEEEEEEEEE-HHHH-SSHHHHHHTSEEEEEEEESS--PPPHHHHHHHHHIIIIIHHHHHHHHHHHHHTTPPEEEETTTEEEETTEEEETTSSS----GGGEEEEE-SSEEEEEESSSS-PPEEEETTSTTGGGHHHHHHHHS-HHHHHHHHHHHHS-HHHHHHHHHHHHHHHHHHHHHH-

Organism: NCBI:txid279262